Protein AF-A0A914YL58-F1 (afdb_monomer)

pLDDT: mean 78.51, std 10.52, range [37.56, 93.31]

Mean predicted aligned error: 12.2 Å

Organism: NCBI:txid310955

Secondary structure (DSSP, 8-state):
--PPPPGGGGGGGEEEEES-TTS---GGGEEEEE-SSPPTT-TTHHHHHHHHHHHHHTT---HHHHHHHHSEETTEE----SSHHHHHHHHHHHHHHHHHTT--------SSHHHHHHHT----SSEEETTEEEETTTTEE---PPPPP--SS--HHHHHHHHHHS--TT-TTHHHHHTT-

Radius of gyration: 22.28 Å; Cα contacts (8 Å, |Δi|>4): 180; chains: 1; bounding box: 53×56×47 Å

Solvent-accessible surface area (backbone atoms only — not comparable to full-atom values): 11314 Å² total; per-residue (Å²): 134,76,59,67,48,56,77,85,60,22,72,81,43,59,47,78,44,63,77,48,84,93,51,74,97,40,77,93,33,48,40,84,45,60,44,60,40,70,50,91,86,43,91,62,32,52,58,54,50,38,51,53,53,49,60,52,36,76,69,44,92,50,72,63,34,60,48,40,64,76,34,52,54,73,88,47,74,55,85,84,61,97,45,72,68,54,40,54,50,48,53,51,50,50,37,52,57,30,48,75,70,63,38,88,73,71,87,71,75,53,56,45,67,72,59,23,63,75,67,76,35,80,74,57,80,62,48,66,57,91,86,37,38,29,27,31,78,78,70,41,78,58,78,77,78,76,78,77,75,95,53,101,72,87,44,73,65,58,53,51,52,48,58,68,65,50,86,52,89,88,50,83,53,51,67,67,66,61,71,74,111

Nearest PDB structures (foldseek):
  6et7-assembly1_B  TM=3.806E-01  e=7.294E+00  Idiomarina sp. A28L

Foldseek 3Di:
DPAFDDPVCQVVAKDKDFCDPVDDPDPVRIDIDTDRHDDDPDPCNLVVVLVLLLVLLVVDPDPLSVQQNVQDDSPDGDDDDPDLVVRLVSVVVVQVSCVVVVHGDDDDEALDPVNCVVVVHDHDCWDADPNFIAGSVVRDTDWDQDDQDPDPDDDPVSLVVSVVPGDDPPCPCVVVNVVVD

InterPro domains:
  IPR043502 DNA/RNA polymerase superfamily [SSF56672] (26-152)

Sequence (181 aa):
MQLILNELDRDVFRFLILIDPEKEVTWDNVRECRYTRPLFGAGSSPLLLEQVITYALKRCPHDVASEILKNLFVDNVLLGAASIEEVLMKAKLAKSIFDEMQMNLRDFISNKKSISDAMDTVVPEKTTFLGIPWLPESDQMITVIPKFKSTTKITKRIVLSAIASIYDPPGLLAPMIVIGG

Structure (mmCIF, N/CA/C/O backbone):
data_AF-A0A914YL58-F1
#
_entry.id   AF-A0A914YL58-F1
#
loop_
_atom_site.group_PDB
_atom_site.id
_atom_site.type_symbol
_atom_site.label_atom_id
_atom_site.label_alt_id
_atom_site.label_comp_id
_atom_site.label_asym_id
_atom_site.label_entity_id
_atom_site.label_seq_id
_atom_site.pdbx_PDB_ins_code
_atom_site.Cartn_x
_atom_site.Cartn_y
_atom_site.Cartn_z
_atom_site.occupancy
_atom_site.B_iso_or_equiv
_atom_site.auth_seq_id
_atom_site.auth_comp_id
_atom_site.auth_asym_id
_atom_site.auth_atom_id
_atom_site.pdbx_PDB_model_num
ATOM 1 N N . MET A 1 1 ? 8.076 -6.459 -9.656 1.00 46.62 1 MET A N 1
ATOM 2 C CA . MET A 1 1 ? 7.043 -5.895 -10.551 1.00 46.62 1 MET A CA 1
ATOM 3 C C . MET A 1 1 ? 7.213 -6.538 -11.921 1.00 46.62 1 MET A C 1
ATOM 5 O O . MET A 1 1 ? 8.297 -6.425 -12.480 1.00 46.62 1 MET A O 1
ATOM 9 N N . GLN A 1 2 ? 6.216 -7.292 -12.398 1.00 58.41 2 GLN A N 1
ATOM 10 C CA . GLN A 1 2 ? 6.310 -8.094 -13.633 1.00 58.41 2 GLN A CA 1
ATOM 11 C C . GLN A 1 2 ? 5.626 -7.452 -14.856 1.00 58.41 2 GLN A C 1
ATOM 13 O O . GLN A 1 2 ? 5.633 -8.032 -15.934 1.00 58.41 2 GLN A O 1
ATOM 18 N N . LEU A 1 3 ? 5.102 -6.231 -14.718 1.00 60.66 3 LEU A N 1
ATOM 19 C CA . LEU A 1 3 ? 4.538 -5.459 -15.826 1.00 60.66 3 LEU A CA 1
ATOM 20 C C . LEU A 1 3 ? 5.610 -5.155 -16.875 1.00 60.66 3 LEU A C 1
ATOM 22 O O . LEU A 1 3 ? 6.660 -4.607 -16.538 1.00 60.66 3 LEU A O 1
ATOM 26 N N . ILE A 1 4 ? 5.343 -5.502 -18.132 1.00 68.62 4 ILE A N 1
ATOM 27 C CA . ILE A 1 4 ? 6.222 -5.210 -19.266 1.00 68.62 4 ILE A CA 1
ATOM 28 C C . ILE A 1 4 ? 5.662 -3.995 -20.000 1.00 68.62 4 ILE A C 1
ATOM 30 O O . ILE A 1 4 ? 4.474 -3.942 -20.308 1.00 68.62 4 ILE A O 1
ATOM 34 N N . LEU A 1 5 ? 6.522 -3.020 -20.283 1.00 65.75 5 LEU A N 1
ATOM 35 C CA . LEU A 1 5 ? 6.166 -1.880 -21.121 1.00 65.75 5 LEU A CA 1
ATOM 36 C C . LEU A 1 5 ? 6.053 -2.325 -22.580 1.00 65.75 5 LEU A C 1
ATOM 38 O O . LEU A 1 5 ? 6.935 -3.039 -23.086 1.00 65.75 5 LEU A O 1
ATOM 42 N N . ASN A 1 6 ? 4.999 -1.860 -23.253 1.00 72.62 6 ASN A N 1
ATOM 43 C CA . ASN A 1 6 ? 4.887 -1.945 -24.705 1.00 72.62 6 ASN A CA 1
ATOM 44 C C . ASN A 1 6 ? 6.133 -1.309 -25.334 1.00 72.62 6 ASN A C 1
ATOM 46 O O . ASN A 1 6 ? 6.620 -0.291 -24.849 1.00 72.62 6 ASN A O 1
ATOM 50 N N . GLU A 1 7 ? 6.669 -1.920 -26.388 1.00 73.12 7 GLU A N 1
ATOM 51 C CA . GLU A 1 7 ? 7.917 -1.493 -27.025 1.00 73.12 7 GLU A CA 1
ATOM 52 C C . GLU A 1 7 ? 7.876 -0.035 -27.484 1.00 73.12 7 GLU A C 1
ATOM 54 O O . GLU A 1 7 ? 8.877 0.665 -27.350 1.00 73.12 7 GLU A O 1
ATOM 59 N N . LEU A 1 8 ? 6.704 0.432 -27.929 1.00 73.31 8 LEU A N 1
ATOM 60 C CA . LEU A 1 8 ? 6.480 1.819 -28.343 1.00 73.31 8 LEU A CA 1
ATOM 61 C C . LEU A 1 8 ? 6.579 2.811 -27.173 1.00 73.31 8 LEU A C 1
ATOM 63 O O . LEU A 1 8 ? 7.043 3.933 -27.358 1.00 73.31 8 LEU A O 1
ATOM 67 N N . ASP A 1 9 ? 6.225 2.382 -25.960 1.00 67.25 9 ASP A N 1
ATOM 68 C CA . ASP A 1 9 ? 6.253 3.217 -24.755 1.00 67.25 9 ASP A CA 1
ATOM 69 C C . ASP A 1 9 ? 7.619 3.182 -24.047 1.00 67.25 9 ASP A C 1
ATOM 71 O O . AS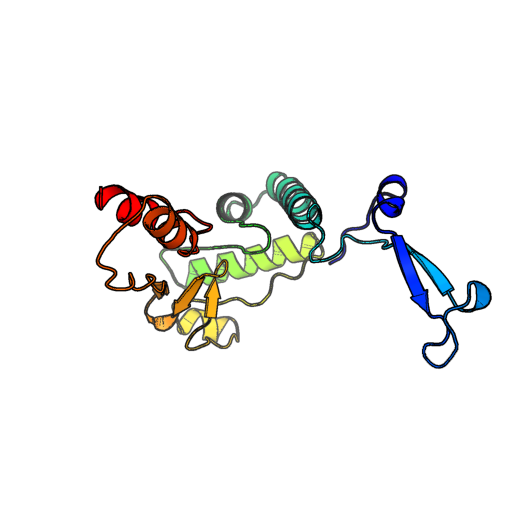P A 1 9 ? 7.892 3.999 -23.168 1.00 67.25 9 ASP A O 1
ATOM 75 N N . ARG A 1 10 ? 8.524 2.263 -24.424 1.00 74.56 10 ARG A N 1
ATOM 76 C CA . ARG A 1 10 ? 9.862 2.137 -23.805 1.00 74.56 10 ARG A CA 1
ATOM 77 C C . ARG A 1 10 ? 10.765 3.333 -24.087 1.00 74.56 10 ARG A C 1
ATOM 79 O O . ARG A 1 10 ? 11.689 3.587 -23.315 1.00 74.56 10 ARG A O 1
ATOM 86 N N . ASP A 1 11 ? 10.513 4.075 -25.164 1.00 74.81 11 ASP A N 1
ATOM 87 C CA . ASP A 1 11 ? 11.344 5.222 -25.550 1.00 74.81 11 ASP A CA 1
ATOM 88 C C . ASP A 1 11 ? 11.180 6.425 -24.601 1.00 74.81 11 ASP A C 1
ATOM 90 O O . ASP A 1 11 ? 12.078 7.264 -24.487 1.00 74.81 11 ASP A O 1
ATOM 94 N N . VAL A 1 12 ? 10.072 6.457 -23.850 1.00 68.06 12 VAL A N 1
ATOM 95 C CA . VAL A 1 12 ? 9.799 7.438 -22.786 1.00 68.06 12 VAL A CA 1
ATOM 96 C C . VAL A 1 12 ? 10.572 7.112 -21.495 1.00 68.06 12 VAL A C 1
ATOM 98 O O . VAL A 1 12 ? 10.743 7.974 -20.638 1.00 68.06 12 VAL A O 1
ATOM 101 N N . PHE A 1 13 ? 11.094 5.886 -21.368 1.00 64.81 13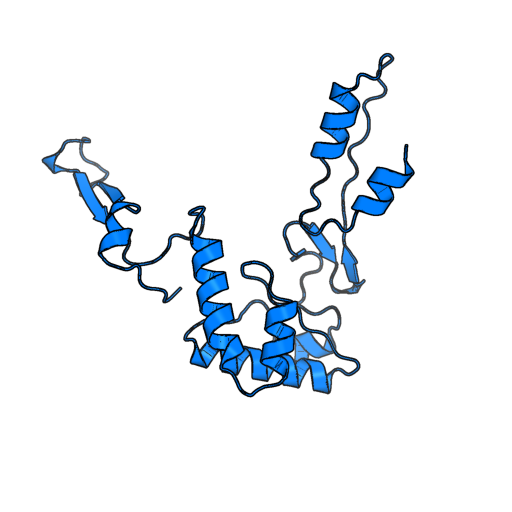 PHE A N 1
ATOM 102 C CA . PHE A 1 13 ? 11.853 5.395 -20.211 1.00 64.81 13 PHE A CA 1
ATOM 103 C C . PHE A 1 13 ? 13.330 5.135 -20.553 1.00 64.81 13 PHE A C 1
ATOM 105 O O . PHE A 1 13 ? 13.918 4.129 -20.136 1.00 64.81 13 PHE A O 1
ATOM 112 N N . ARG A 1 14 ? 13.935 6.029 -21.339 1.00 73.69 14 ARG A N 1
ATOM 113 C CA . ARG A 1 14 ? 15.372 6.001 -21.637 1.00 73.69 14 ARG A CA 1
ATOM 114 C C . ARG A 1 14 ? 16.194 6.521 -20.467 1.00 73.69 14 ARG A C 1
ATOM 116 O O . ARG A 1 14 ? 15.822 7.490 -19.812 1.00 73.69 14 ARG A O 1
ATOM 123 N N . PHE A 1 15 ? 17.341 5.901 -20.246 1.00 75.56 15 PHE A N 1
ATOM 124 C CA . PHE A 1 15 ? 18.348 6.380 -19.311 1.00 75.56 15 PHE A CA 1
ATOM 125 C C . PHE A 1 15 ? 19.745 6.074 -19.844 1.00 75.56 15 PHE A C 1
ATOM 127 O O . PHE A 1 15 ? 19.935 5.171 -20.659 1.00 75.56 15 PHE A O 1
ATOM 134 N N . LEU A 1 16 ? 20.721 6.848 -19.383 1.00 81.75 16 LEU A N 1
ATOM 135 C CA . LEU A 1 16 ? 22.127 6.643 -19.701 1.00 81.75 16 LEU A CA 1
ATOM 136 C C . LEU A 1 16 ? 22.803 5.963 -18.513 1.00 81.75 16 LEU A C 1
ATOM 138 O O . LEU A 1 16 ? 22.579 6.355 -17.367 1.00 81.75 16 LEU A O 1
ATOM 142 N N . ILE A 1 17 ? 23.622 4.954 -18.786 1.00 79.19 17 ILE A N 1
ATOM 143 C CA . ILE A 1 17 ? 24.481 4.313 -17.792 1.00 79.19 17 ILE A CA 1
ATOM 144 C C . ILE A 1 17 ? 25.937 4.410 -18.243 1.00 79.19 17 ILE A C 1
ATOM 146 O O . ILE A 1 17 ? 26.230 4.259 -19.431 1.00 79.19 17 ILE A O 1
ATOM 150 N N . LEU A 1 18 ? 26.845 4.673 -17.303 1.00 78.12 18 LEU A N 1
ATOM 151 C CA . LEU A 1 18 ? 28.277 4.574 -17.569 1.00 78.12 18 LEU A CA 1
ATOM 152 C C . LEU A 1 18 ? 28.667 3.102 -17.671 1.00 78.12 18 LEU A C 1
ATOM 154 O O . LEU A 1 18 ? 28.249 2.286 -16.850 1.00 78.12 18 LEU A O 1
ATOM 158 N N . ILE A 1 19 ? 29.452 2.768 -18.690 1.00 84.56 19 ILE A N 1
ATOM 159 C CA . ILE A 1 19 ? 29.984 1.415 -18.871 1.00 84.56 19 ILE A CA 1
ATOM 160 C C . ILE A 1 19 ? 31.053 1.149 -17.806 1.00 84.56 19 ILE A C 1
ATOM 162 O O . ILE A 1 19 ? 31.074 0.072 -17.215 1.00 84.56 19 ILE A O 1
ATOM 166 N N . ASP A 1 20 ? 31.899 2.145 -17.547 1.00 83.06 20 ASP A N 1
ATOM 167 C CA . ASP A 1 20 ? 32.929 2.133 -16.518 1.00 83.06 20 ASP A CA 1
ATOM 168 C C . ASP A 1 20 ? 32.846 3.429 -15.686 1.00 83.06 20 ASP A C 1
ATOM 170 O O . ASP A 1 20 ? 33.149 4.510 -16.204 1.00 83.06 20 ASP A O 1
ATOM 174 N N . PRO A 1 21 ? 32.404 3.358 -14.418 1.00 79.94 21 PRO A N 1
ATOM 175 C CA . PRO A 1 21 ? 32.216 4.536 -13.575 1.00 79.94 21 PRO A CA 1
ATOM 176 C C . PRO A 1 21 ? 33.530 5.213 -13.151 1.00 79.94 21 PRO A C 1
ATOM 178 O O . PRO A 1 21 ? 33.486 6.354 -12.703 1.00 79.94 21 PRO A O 1
ATOM 181 N N . GLU A 1 22 ? 34.680 4.546 -13.308 1.00 85.38 22 GLU A N 1
ATOM 182 C CA . GLU A 1 22 ? 36.007 5.090 -12.972 1.00 85.38 22 GLU A CA 1
ATOM 183 C C . GLU A 1 22 ? 36.647 5.860 -14.143 1.00 85.38 22 GLU A C 1
ATOM 185 O O . GLU A 1 22 ? 37.694 6.492 -13.992 1.00 85.38 22 GLU A O 1
ATOM 190 N N . LYS A 1 23 ? 36.038 5.804 -15.334 1.00 84.06 23 LYS A N 1
ATOM 191 C CA . LYS A 1 23 ? 36.507 6.512 -16.531 1.00 84.06 23 LYS A CA 1
ATOM 192 C C . LYS A 1 23 ? 35.743 7.808 -16.753 1.00 84.06 23 LYS A C 1
ATOM 194 O O . LYS A 1 23 ? 34.617 7.990 -16.296 1.00 84.06 23 LYS A O 1
ATOM 199 N N . GLU A 1 24 ? 36.355 8.702 -17.524 1.00 82.62 24 GLU A N 1
ATOM 200 C CA . GLU A 1 24 ? 35.724 9.955 -17.927 1.00 82.62 24 GLU A CA 1
ATOM 201 C C . GLU A 1 24 ? 34.391 9.719 -18.654 1.00 82.62 24 GLU A C 1
ATOM 203 O O . GLU A 1 24 ? 34.173 8.703 -19.326 1.00 82.62 24 GLU A O 1
ATOM 208 N N . VAL A 1 25 ? 33.483 10.686 -18.517 1.00 82.44 25 VAL A N 1
ATOM 209 C CA . VAL A 1 25 ? 32.157 10.659 -19.143 1.00 82.44 25 VAL A CA 1
ATOM 210 C C . VAL A 1 25 ? 32.294 11.030 -20.621 1.00 8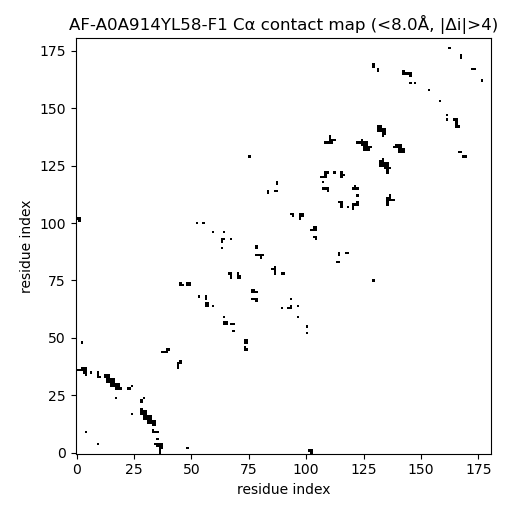2.44 25 VAL A C 1
ATOM 212 O O . VAL A 1 25 ? 32.057 12.166 -21.026 1.00 82.44 25 VAL A O 1
ATOM 215 N N . THR A 1 26 ? 32.715 10.062 -21.431 1.00 88.00 26 THR A N 1
ATOM 216 C CA . THR A 1 26 ? 32.791 10.161 -22.894 1.00 88.00 26 THR A CA 1
ATOM 217 C C . THR A 1 26 ? 31.678 9.346 -23.548 1.00 88.00 26 THR A C 1
ATOM 219 O O . THR A 1 26 ? 31.143 8.416 -22.944 1.00 88.00 26 THR A O 1
ATOM 222 N N . TRP A 1 27 ? 31.324 9.661 -24.799 1.00 83.56 27 TRP A N 1
ATOM 223 C CA . TRP A 1 27 ? 30.292 8.914 -25.535 1.00 83.56 27 TRP A CA 1
ATOM 224 C C . TRP A 1 27 ? 30.630 7.425 -25.694 1.00 83.56 27 TRP A C 1
ATOM 226 O O . TRP A 1 27 ? 29.726 6.599 -25.682 1.00 83.56 27 TRP A O 1
ATOM 236 N N . ASP A 1 28 ? 31.918 7.078 -25.745 1.00 86.31 28 ASP A N 1
ATOM 237 C CA . ASP A 1 28 ? 32.391 5.687 -25.785 1.00 86.31 28 ASP A CA 1
ATOM 238 C C . ASP A 1 28 ? 32.234 4.954 -24.440 1.00 86.31 28 ASP A C 1
ATOM 240 O O . ASP A 1 28 ? 32.232 3.724 -24.394 1.00 86.31 28 ASP A O 1
ATOM 244 N N . ASN A 1 29 ? 32.089 5.698 -23.338 1.00 86.25 29 ASN A N 1
ATOM 245 C CA . ASN A 1 29 ? 31.887 5.183 -21.984 1.00 86.25 29 ASN A CA 1
ATOM 246 C C . ASN A 1 29 ? 30.429 5.323 -21.500 1.00 86.25 29 ASN A C 1
ATOM 248 O O . ASN A 1 29 ? 30.113 5.014 -20.351 1.00 86.25 29 ASN A O 1
ATOM 252 N N . VAL A 1 30 ? 29.517 5.773 -22.363 1.00 83.69 30 VAL A N 1
ATOM 253 C CA . VAL A 1 30 ? 28.096 5.960 -22.051 1.00 83.69 30 VAL A CA 1
ATOM 254 C C . VAL A 1 30 ? 27.262 5.001 -22.894 1.00 83.69 30 VAL A C 1
ATOM 256 O O . VAL A 1 30 ? 27.418 4.910 -24.107 1.00 83.69 30 VAL A O 1
ATOM 259 N N . ARG A 1 31 ? 26.327 4.294 -22.257 1.00 85.06 31 ARG A N 1
ATOM 260 C CA . ARG A 1 31 ? 25.367 3.419 -22.933 1.00 85.06 31 ARG A CA 1
ATOM 261 C C . ARG A 1 31 ? 23.944 3.912 -22.709 1.00 85.06 31 ARG A C 1
ATOM 263 O O . ARG A 1 31 ? 23.522 4.127 -21.577 1.00 85.06 31 ARG A O 1
ATOM 270 N N . GLU A 1 32 ? 23.187 4.023 -23.795 1.00 82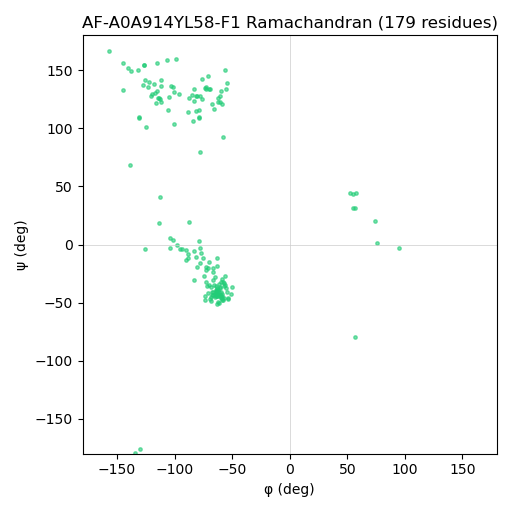.44 32 GLU A N 1
ATOM 271 C CA . GLU A 1 32 ? 21.742 4.241 -23.741 1.00 82.44 32 GLU A CA 1
ATOM 272 C C . GLU A 1 32 ? 21.025 2.925 -23.422 1.00 82.44 32 GLU A C 1
ATOM 274 O O . GLU A 1 32 ? 21.241 1.897 -24.066 1.00 82.44 32 GLU A O 1
ATOM 279 N N . CYS A 1 33 ? 20.170 2.948 -22.408 1.00 74.50 33 CYS A N 1
ATOM 280 C CA . CYS A 1 33 ? 19.345 1.826 -21.989 1.00 74.50 33 CYS A CA 1
ATOM 281 C C . CYS A 1 33 ? 17.877 2.250 -21.915 1.00 74.50 33 CYS A C 1
ATOM 283 O O . CYS A 1 33 ? 17.545 3.422 -21.744 1.00 74.50 33 CYS A O 1
ATOM 285 N N . ARG A 1 34 ? 16.981 1.273 -22.060 1.00 76.00 34 ARG A N 1
ATOM 286 C CA . ARG A 1 34 ? 15.530 1.454 -21.955 1.00 76.00 34 ARG A CA 1
ATOM 287 C C . ARG A 1 34 ? 15.002 0.526 -20.880 1.00 76.00 34 ARG A C 1
ATOM 289 O O . ARG A 1 34 ? 15.365 -0.652 -20.859 1.00 76.00 34 ARG A O 1
ATOM 296 N N . TYR A 1 35 ? 14.127 1.025 -20.016 1.00 68.12 35 TYR A N 1
ATOM 297 C CA . TYR A 1 35 ? 13.413 0.133 -19.114 1.00 68.12 35 TYR A CA 1
ATOM 298 C C . TYR A 1 35 ? 12.422 -0.723 -19.902 1.00 68.12 35 TYR A C 1
ATOM 300 O O . TYR A 1 35 ? 11.667 -0.241 -20.741 1.00 68.12 35 TYR A O 1
ATOM 308 N N . THR A 1 36 ? 12.408 -2.019 -19.611 1.00 68.81 36 THR A N 1
ATOM 309 C CA . THR A 1 36 ? 11.415 -2.956 -20.154 1.00 68.81 36 THR A CA 1
ATOM 310 C C . THR A 1 36 ? 10.188 -3.074 -19.258 1.00 68.81 36 THR A C 1
ATOM 312 O O . THR A 1 36 ? 9.228 -3.748 -19.621 1.00 68.81 36 THR A O 1
ATOM 315 N N . ARG A 1 37 ? 10.205 -2.420 -18.091 1.00 68.38 37 ARG A N 1
ATOM 316 C CA . ARG A 1 37 ? 9.168 -2.463 -17.057 1.00 68.38 37 ARG A CA 1
ATOM 317 C C . ARG A 1 37 ? 8.928 -1.060 -16.492 1.00 68.38 37 ARG A C 1
ATOM 319 O O . ARG A 1 37 ? 9.884 -0.284 -16.461 1.00 68.38 37 ARG A O 1
ATOM 326 N N . PRO A 1 38 ? 7.708 -0.724 -16.038 1.00 66.00 38 PRO A N 1
ATOM 327 C CA . PRO A 1 38 ? 7.439 0.568 -15.419 1.00 66.00 38 PRO A CA 1
ATOM 328 C C . PRO A 1 38 ? 8.378 0.814 -14.234 1.00 66.00 38 PRO A C 1
ATOM 330 O O . PRO A 1 38 ? 8.586 -0.062 -13.393 1.00 66.00 38 PRO A O 1
ATOM 333 N N . LEU A 1 39 ? 8.950 2.013 -14.171 1.00 61.78 39 LEU A N 1
ATOM 334 C CA . LEU A 1 39 ? 9.752 2.456 -13.034 1.00 61.78 39 LEU A CA 1
ATOM 335 C C . LEU A 1 39 ? 8.855 2.681 -11.815 1.00 61.78 39 LEU A C 1
ATOM 337 O O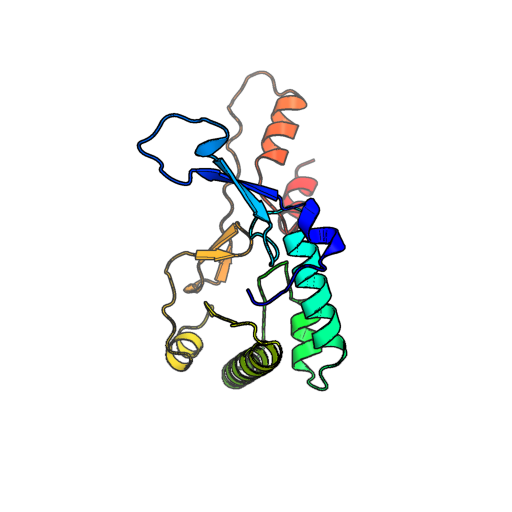 . LEU A 1 39 ? 7.840 3.372 -11.915 1.00 61.78 39 LEU A O 1
ATOM 341 N N . PHE A 1 40 ? 9.251 2.186 -10.643 1.00 55.56 40 PHE A N 1
ATOM 342 C CA . PHE A 1 40 ? 8.706 2.717 -9.392 1.00 55.56 40 PHE A CA 1
ATOM 343 C C . PHE A 1 40 ? 9.100 4.197 -9.287 1.00 55.56 40 PHE A C 1
ATOM 345 O O . PHE A 1 40 ? 10.280 4.528 -9.372 1.00 55.56 40 PHE A O 1
ATOM 352 N N . GLY A 1 41 ? 8.112 5.086 -9.160 1.00 53.94 41 GLY A N 1
ATOM 353 C CA . GLY A 1 41 ? 8.332 6.536 -9.079 1.00 53.94 41 GLY A CA 1
ATOM 354 C C . GLY A 1 41 ? 8.226 7.305 -10.402 1.00 53.94 41 GLY A C 1
ATOM 355 O O . GLY A 1 41 ? 8.286 8.531 -10.382 1.00 53.94 41 GLY A O 1
ATOM 356 N N . ALA A 1 42 ? 8.005 6.643 -11.544 1.00 60.62 42 ALA A N 1
ATOM 357 C CA . ALA A 1 42 ? 7.550 7.358 -12.739 1.00 60.62 42 ALA A CA 1
ATOM 358 C C . ALA A 1 42 ? 6.079 7.761 -12.578 1.00 60.62 42 ALA A C 1
ATOM 360 O O . ALA A 1 42 ? 5.262 6.934 -12.181 1.00 60.62 42 ALA A O 1
ATOM 361 N N . GLY A 1 43 ? 5.725 9.003 -12.924 1.00 60.66 43 GLY A N 1
ATOM 362 C CA . GLY A 1 43 ? 4.378 9.545 -12.684 1.00 60.66 43 GLY A CA 1
ATOM 363 C C . GLY A 1 43 ? 3.227 8.732 -13.299 1.00 60.66 43 GLY A C 1
ATOM 364 O O . GLY A 1 43 ? 2.130 8.729 -12.756 1.00 60.66 43 GLY A O 1
ATOM 365 N N . SER A 1 44 ? 3.473 7.996 -14.388 1.00 63.97 44 SER A N 1
ATOM 366 C CA . SER A 1 44 ? 2.486 7.129 -15.052 1.00 63.97 44 SER A CA 1
ATOM 367 C C . SER A 1 44 ? 2.458 5.682 -14.540 1.00 63.97 44 SER A C 1
ATOM 369 O O . SER A 1 44 ? 1.523 4.944 -14.842 1.00 63.97 44 SER A O 1
ATOM 371 N N . SER A 1 45 ? 3.457 5.257 -13.765 1.00 68.81 45 SER A N 1
ATOM 372 C CA . SER A 1 45 ? 3.586 3.878 -13.275 1.00 68.81 45 SER A CA 1
ATOM 373 C C . SER A 1 45 ? 2.479 3.471 -12.285 1.00 68.81 45 SER A C 1
ATOM 375 O O . SER A 1 45 ? 1.905 2.398 -12.482 1.00 68.81 45 SER A O 1
ATOM 377 N N . PRO A 1 46 ? 2.082 4.320 -11.307 1.00 70.44 46 PRO A N 1
ATOM 378 C CA . PRO A 1 46 ? 0.914 4.073 -10.457 1.00 70.44 46 PRO A CA 1
ATOM 379 C C . PRO A 1 46 ? -0.363 3.802 -11.254 1.00 70.44 46 PRO A C 1
ATOM 381 O O . PRO A 1 46 ? -1.052 2.820 -11.000 1.00 70.44 46 PRO A O 1
ATOM 384 N N . LEU A 1 47 ? -0.631 4.632 -12.267 1.00 72.56 47 LEU A N 1
ATOM 385 C CA . LEU A 1 47 ? -1.831 4.529 -13.097 1.00 72.56 47 LEU A CA 1
ATOM 386 C C . LEU A 1 47 ? -1.855 3.221 -13.895 1.00 72.56 47 LEU A C 1
ATOM 388 O O . LEU A 1 47 ? -2.880 2.551 -13.960 1.00 72.56 47 LEU A O 1
ATOM 392 N N . LEU A 1 48 ? -0.726 2.845 -14.501 1.00 73.00 48 LEU A N 1
ATOM 393 C CA . LEU A 1 48 ? -0.620 1.594 -15.254 1.00 73.00 48 LEU A CA 1
ATOM 394 C C . LEU A 1 48 ? -0.802 0.374 -14.343 1.00 73.00 48 LEU A C 1
ATOM 396 O O . LEU A 1 48 ? -1.497 -0.570 -14.716 1.00 73.00 48 LEU A O 1
ATOM 400 N N . L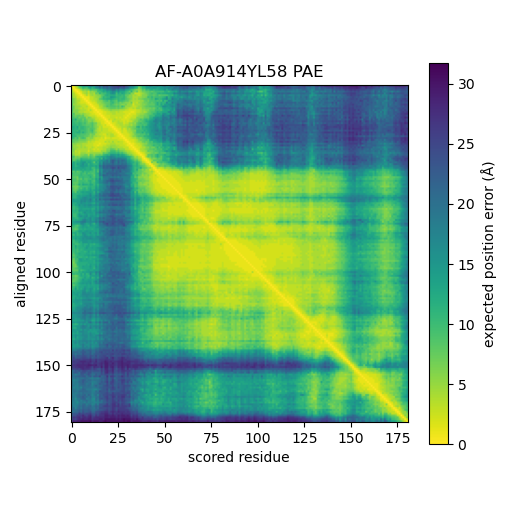EU A 1 49 ? -0.204 0.396 -13.149 1.00 77.12 49 LEU A N 1
ATOM 401 C CA . LEU A 1 49 ? -0.360 -0.672 -12.164 1.00 77.12 49 LEU A CA 1
ATOM 402 C C . LEU A 1 49 ? -1.823 -0.810 -11.728 1.00 77.12 49 LEU A C 1
ATOM 404 O O . LEU A 1 49 ? -2.380 -1.905 -11.799 1.00 77.12 49 LEU A O 1
ATOM 408 N N . GLU A 1 50 ? -2.455 0.299 -11.351 1.00 80.31 50 GLU A N 1
ATOM 409 C CA . GLU A 1 50 ? -3.858 0.346 -10.943 1.00 80.31 50 GLU A CA 1
ATOM 410 C C . GLU A 1 50 ? -4.791 -0.159 -12.053 1.00 80.31 50 GLU A C 1
ATOM 412 O O . GLU A 1 50 ? -5.696 -0.953 -11.790 1.00 80.31 50 GLU A O 1
ATOM 417 N N . GLN A 1 51 ? -4.553 0.236 -13.309 1.00 78.75 51 GLN A N 1
ATOM 418 C CA . GLN A 1 51 ? -5.338 -0.223 -14.457 1.00 78.75 51 GLN A CA 1
ATOM 419 C C . GLN A 1 51 ? -5.223 -1.732 -14.677 1.00 78.75 51 GLN A C 1
ATOM 421 O O . GLN A 1 51 ? -6.236 -2.385 -14.940 1.00 78.75 51 GLN A O 1
ATOM 426 N N . VAL A 1 52 ? -4.020 -2.298 -14.557 1.00 79.50 52 VAL A N 1
ATOM 427 C CA . VAL A 1 52 ? -3.811 -3.741 -14.738 1.00 79.50 52 VAL A CA 1
ATOM 428 C C . VAL A 1 52 ? -4.461 -4.534 -13.607 1.00 79.50 52 VAL A C 1
ATOM 430 O O . VAL A 1 52 ? -5.189 -5.487 -13.888 1.00 79.50 52 VAL A O 1
ATOM 433 N N . ILE A 1 53 ? -4.276 -4.107 -12.354 1.00 83.31 53 ILE A N 1
ATOM 434 C CA . ILE A 1 53 ? -4.933 -4.728 -11.195 1.00 83.31 53 ILE A CA 1
ATOM 435 C C . ILE A 1 53 ? -6.455 -4.647 -11.362 1.00 83.31 53 ILE A C 1
ATOM 437 O O . ILE A 1 53 ? -7.148 -5.657 -11.272 1.00 83.31 53 ILE A O 1
ATOM 441 N N . THR A 1 54 ? -6.986 -3.474 -11.710 1.00 84.00 54 THR A N 1
ATOM 442 C CA . THR A 1 54 ? -8.421 -3.270 -11.949 1.00 84.00 54 THR A CA 1
ATOM 443 C C . THR A 1 54 ? -8.959 -4.174 -13.056 1.00 84.00 54 THR A C 1
ATOM 445 O O . THR A 1 54 ? -10.034 -4.762 -12.921 1.00 84.00 54 THR A O 1
ATOM 448 N N . TYR A 1 55 ? -8.235 -4.290 -14.171 1.00 81.25 55 TYR A N 1
ATOM 449 C CA . TYR A 1 55 ? -8.628 -5.123 -15.304 1.00 81.25 55 TYR A CA 1
ATOM 450 C C . TYR A 1 55 ? -8.726 -6.605 -14.923 1.00 81.25 55 TYR A C 1
ATOM 452 O O . TYR A 1 55 ? -9.656 -7.288 -15.369 1.00 81.25 55 TYR A O 1
ATOM 460 N N . ALA A 1 56 ? -7.782 -7.087 -14.113 1.00 82.38 56 ALA A N 1
ATOM 461 C CA . ALA A 1 56 ? -7.738 -8.461 -13.638 1.00 82.38 56 ALA A CA 1
ATOM 462 C C . ALA A 1 56 ? -8.810 -8.733 -12.568 1.00 82.38 56 ALA A C 1
ATOM 464 O O . ALA A 1 56 ? -9.587 -9.675 -12.717 1.00 82.38 56 ALA A O 1
ATOM 465 N N . LEU A 1 57 ? -8.947 -7.863 -11.559 1.00 86.50 57 LEU A N 1
ATOM 466 C CA . LEU A 1 57 ? -9.949 -8.006 -10.495 1.00 86.50 57 LEU A CA 1
ATOM 467 C C . LEU A 1 57 ? -11.385 -8.005 -11.033 1.00 86.50 57 LEU A C 1
ATOM 469 O O . LEU A 1 57 ? -12.203 -8.794 -10.575 1.00 86.50 57 LEU A O 1
ATOM 473 N N . LYS A 1 58 ? -11.693 -7.200 -12.062 1.00 85.38 58 LYS A N 1
ATOM 474 C CA . LYS A 1 58 ? -13.019 -7.194 -12.719 1.00 85.38 58 LYS A CA 1
ATOM 475 C C . LYS A 1 58 ? -13.392 -8.518 -13.396 1.00 85.38 58 LYS A C 1
ATOM 477 O O . LYS A 1 58 ? -14.559 -8.722 -13.716 1.00 85.38 58 LYS A O 1
ATOM 482 N N . ARG A 1 59 ? -12.413 -9.383 -13.670 1.00 81.81 59 ARG A N 1
ATOM 483 C CA . ARG A 1 59 ? -12.603 -10.711 -14.276 1.00 81.81 59 ARG A CA 1
ATOM 484 C C . ARG A 1 59 ? -12.476 -11.842 -13.261 1.00 81.81 59 ARG A C 1
ATOM 486 O O . ARG A 1 59 ? -12.660 -12.999 -13.627 1.00 81.81 59 ARG A O 1
ATOM 493 N N . CYS A 1 60 ? -12.162 -11.518 -12.011 1.00 82.62 60 CYS A N 1
ATOM 494 C CA . CYS A 1 60 ? -12.059 -12.488 -10.940 1.00 82.62 60 CYS A CA 1
ATOM 495 C C . CYS A 1 60 ? -13.468 -12.803 -10.401 1.00 82.62 60 CYS A C 1
ATOM 497 O O . CYS A 1 60 ? -14.203 -11.876 -10.058 1.00 82.62 60 CYS A O 1
ATOM 499 N N . PRO A 1 61 ? -13.866 -14.085 -10.307 1.00 82.44 61 PRO A N 1
ATOM 500 C CA . PRO A 1 61 ? -15.200 -14.471 -9.845 1.00 82.44 61 PRO A CA 1
ATOM 501 C C . PRO A 1 61 ? -15.370 -14.394 -8.317 1.00 82.44 61 PRO A C 1
ATOM 503 O O . PRO A 1 61 ? -16.451 -14.681 -7.813 1.00 82.44 61 PRO A O 1
ATOM 506 N N . HIS A 1 62 ? -14.319 -14.053 -7.565 1.00 85.06 62 HIS A N 1
ATOM 507 C CA . HIS A 1 62 ? -14.364 -13.989 -6.106 1.00 85.06 62 HIS A CA 1
ATOM 508 C C . HIS A 1 62 ? -14.932 -12.658 -5.605 1.00 85.06 62 HIS A C 1
ATOM 510 O O . HIS A 1 62 ? -14.452 -11.593 -5.988 1.00 85.06 62 HIS A O 1
ATOM 516 N N . ASP A 1 63 ? -15.857 -12.706 -4.643 1.00 85.62 63 ASP A N 1
ATOM 517 C CA . ASP A 1 63 ? -16.426 -11.503 -4.009 1.00 85.62 63 ASP A CA 1
ATOM 518 C C . ASP A 1 63 ? -15.351 -10.603 -3.376 1.00 85.62 63 ASP A C 1
ATOM 520 O O . ASP A 1 63 ? -15.438 -9.374 -3.436 1.00 85.62 63 ASP A O 1
ATOM 524 N N . VAL A 1 64 ? -14.278 -11.212 -2.853 1.00 89.19 64 VAL A N 1
ATOM 525 C CA . VAL A 1 64 ? -13.111 -10.506 -2.298 1.00 89.19 64 VAL A CA 1
ATOM 526 C C . VAL A 1 64 ? -12.460 -9.589 -3.339 1.00 89.19 64 VAL A C 1
ATOM 528 O O . VAL A 1 64 ? -11.987 -8.516 -2.984 1.00 89.19 64 VAL A O 1
ATOM 531 N N . ALA A 1 65 ? -12.487 -9.936 -4.630 1.00 87.81 65 ALA A N 1
ATOM 532 C CA . ALA A 1 65 ? -11.933 -9.087 -5.684 1.00 87.81 65 ALA A CA 1
ATOM 533 C C . ALA A 1 65 ? -12.682 -7.753 -5.813 1.00 87.81 65 ALA A C 1
ATOM 535 O O . ALA A 1 65 ? -12.063 -6.716 -6.049 1.00 87.81 65 ALA A O 1
ATOM 536 N N . SER A 1 66 ? -14.002 -7.762 -5.605 1.00 89.00 66 SER A N 1
ATOM 537 C CA . SER A 1 66 ? -14.816 -6.541 -5.612 1.00 89.00 66 SER A CA 1
ATOM 538 C C . SER A 1 66 ? -14.535 -5.656 -4.398 1.00 89.00 66 SER A C 1
ATOM 540 O O . SER A 1 66 ? -14.578 -4.431 -4.511 1.00 89.00 66 SER A O 1
ATOM 542 N N . GLU A 1 67 ? -14.244 -6.256 -3.243 1.00 90.62 67 GLU A N 1
ATOM 543 C CA . GLU A 1 67 ? -13.818 -5.527 -2.044 1.00 90.62 67 GLU A CA 1
ATOM 544 C C . GLU A 1 67 ? -12.425 -4.917 -2.232 1.00 90.62 67 GLU A C 1
ATOM 546 O O . GLU A 1 67 ? -12.264 -3.715 -2.032 1.00 90.62 67 GLU A O 1
ATOM 551 N N . ILE A 1 68 ? -11.455 -5.707 -2.710 1.00 89.62 68 ILE A N 1
ATOM 552 C CA . ILE A 1 68 ? -10.107 -5.228 -3.047 1.00 89.62 68 ILE A CA 1
ATOM 553 C C . ILE A 1 68 ? -10.204 -4.053 -4.015 1.00 89.62 68 ILE A C 1
ATOM 555 O O . ILE A 1 68 ? -9.564 -3.037 -3.790 1.00 89.62 68 ILE A O 1
ATOM 559 N N . LEU A 1 69 ? -11.031 -4.152 -5.059 1.00 87.88 69 LEU A N 1
ATOM 560 C CA . LEU A 1 69 ? -11.172 -3.090 -6.054 1.00 87.88 69 LEU A CA 1
ATOM 561 C C . LEU A 1 69 ? -11.670 -1.767 -5.450 1.00 87.88 69 LEU A C 1
ATOM 563 O O . LEU A 1 69 ? -11.241 -0.703 -5.883 1.00 87.88 69 LEU A O 1
ATOM 567 N N . LYS A 1 70 ? -12.572 -1.819 -4.462 1.00 86.75 70 LYS A N 1
ATOM 568 C CA . LYS A 1 70 ? -13.082 -0.621 -3.771 1.00 86.75 70 LYS A CA 1
ATOM 569 C C . LYS A 1 70 ? -12.069 -0.025 -2.797 1.00 86.75 70 LYS A C 1
ATOM 571 O O . LYS A 1 70 ? -12.119 1.172 -2.536 1.00 86.75 70 LYS A O 1
ATOM 576 N N . ASN A 1 71 ? -11.186 -0.863 -2.270 1.00 87.25 71 ASN A N 1
ATOM 577 C CA . ASN A 1 71 ? -10.261 -0.531 -1.196 1.00 87.25 71 ASN A CA 1
ATOM 578 C C . ASN A 1 71 ? -8.788 -0.546 -1.647 1.00 87.25 71 ASN A C 1
ATOM 580 O O . ASN A 1 71 ? -7.883 -0.655 -0.816 1.00 87.25 71 ASN A O 1
ATOM 584 N N . LEU A 1 72 ? -8.546 -0.467 -2.957 1.00 85.31 72 LEU A N 1
ATOM 585 C CA . LEU A 1 72 ? -7.221 -0.350 -3.550 1.00 85.31 72 LEU A CA 1
ATOM 586 C C . LEU A 1 72 ? -6.846 1.131 -3.632 1.00 85.31 72 LEU A C 1
ATOM 588 O O . LEU A 1 72 ? -7.568 1.928 -4.224 1.00 85.31 72 LEU A O 1
ATOM 592 N N . PHE A 1 73 ? -5.694 1.492 -3.078 1.00 79.88 73 PHE A N 1
ATOM 593 C CA . PHE A 1 73 ? -5.116 2.823 -3.202 1.00 79.88 73 PHE A CA 1
ATOM 594 C C . PHE A 1 73 ? -3.701 2.714 -3.759 1.00 79.88 73 PHE A C 1
ATOM 596 O O . PHE A 1 73 ? -2.769 2.419 -3.011 1.00 79.88 73 PHE A O 1
ATOM 603 N N . VAL A 1 74 ? -3.550 2.978 -5.061 1.00 73.75 74 VAL A N 1
ATOM 604 C CA . VAL A 1 74 ? -2.297 2.869 -5.831 1.00 73.75 74 VAL A CA 1
ATOM 605 C C . VAL A 1 74 ? -1.675 1.467 -5.758 1.00 73.75 74 VAL A C 1
ATOM 607 O O . VAL A 1 74 ? -1.819 0.676 -6.686 1.00 73.75 74 VAL A O 1
ATOM 610 N N . ASP A 1 75 ? -0.989 1.165 -4.661 1.00 76.94 75 ASP A N 1
ATOM 611 C CA . ASP A 1 75 ? -0.290 -0.082 -4.361 1.00 76.94 75 ASP A CA 1
ATOM 612 C C . ASP A 1 75 ? -0.711 -0.719 -3.022 1.00 76.94 75 ASP A C 1
ATOM 614 O O . ASP A 1 75 ? -0.276 -1.827 -2.714 1.00 76.94 75 ASP A O 1
ATOM 618 N N . ASN A 1 76 ? -1.584 -0.067 -2.247 1.00 84.19 76 ASN A N 1
ATOM 619 C CA . ASN A 1 76 ? -2.056 -0.542 -0.947 1.00 84.19 76 ASN A CA 1
ATOM 620 C C . ASN A 1 76 ? -3.466 -1.128 -1.047 1.00 84.19 76 ASN A C 1
ATOM 622 O O . ASN A 1 76 ? -4.350 -0.532 -1.657 1.00 84.19 76 ASN A O 1
ATOM 626 N N . VAL A 1 77 ? -3.691 -2.270 -0.399 1.00 88.75 77 VAL A N 1
ATOM 627 C CA . VAL A 1 77 ? -5.001 -2.928 -0.314 1.00 88.75 77 VAL A CA 1
ATOM 628 C C . VAL A 1 77 ? -5.478 -2.890 1.132 1.00 88.75 77 VAL A C 1
ATOM 630 O O . VAL A 1 77 ? -4.773 -3.362 2.023 1.00 88.75 77 VAL A O 1
ATOM 633 N N . LEU A 1 78 ? -6.684 -2.374 1.361 1.00 89.19 78 LEU A N 1
ATOM 634 C CA . LEU A 1 78 ? -7.340 -2.412 2.666 1.00 89.19 78 LEU A CA 1
ATOM 635 C C . LEU A 1 78 ? -8.450 -3.474 2.676 1.00 89.19 78 LEU A C 1
ATOM 637 O O . LEU A 1 78 ? -9.336 -3.482 1.823 1.00 89.19 78 LEU A O 1
ATOM 641 N N . LEU A 1 79 ? -8.414 -4.377 3.654 1.00 89.81 79 LEU A N 1
ATOM 642 C CA . LEU A 1 79 ? -9.426 -5.420 3.842 1.00 89.81 79 LEU A CA 1
ATOM 643 C C . LEU A 1 79 ? -9.973 -5.359 5.262 1.00 89.81 79 LEU A C 1
ATOM 645 O O . LEU A 1 79 ? -9.219 -5.142 6.210 1.00 89.81 79 LEU A O 1
ATOM 649 N N . GLY A 1 80 ? -11.277 -5.582 5.407 1.00 88.38 80 GLY A N 1
ATOM 650 C CA . GLY A 1 80 ? -11.950 -5.562 6.702 1.00 88.38 80 GLY A CA 1
ATOM 651 C C . GLY A 1 80 ? -13.003 -6.657 6.817 1.00 88.38 80 GLY A C 1
ATOM 652 O O . GLY A 1 80 ? -13.584 -7.104 5.829 1.00 88.38 80 GLY A O 1
ATOM 653 N N . ALA A 1 81 ? -13.259 -7.113 8.040 1.00 89.56 81 ALA A N 1
ATOM 654 C CA . ALA A 1 81 ? -14.330 -8.059 8.329 1.00 89.56 81 ALA A CA 1
ATOM 655 C C . ALA A 1 81 ? -14.763 -7.984 9.799 1.00 89.56 81 ALA A C 1
ATOM 657 O O . ALA A 1 81 ? -14.070 -7.400 10.634 1.00 89.56 81 ALA A O 1
ATOM 658 N N . ALA A 1 82 ? -15.908 -8.594 10.117 1.00 89.38 82 ALA A N 1
ATOM 659 C CA . ALA A 1 82 ? -16.444 -8.624 11.478 1.00 89.38 82 ALA A CA 1
ATOM 660 C C . ALA A 1 82 ? -15.779 -9.693 12.370 1.00 89.38 82 ALA A C 1
ATOM 662 O O . ALA A 1 82 ? -15.842 -9.595 13.596 1.00 89.38 82 ALA A O 1
ATOM 663 N N . SER A 1 83 ? -15.130 -10.699 11.773 1.00 91.06 83 SER A N 1
ATOM 664 C CA . SER A 1 83 ? -14.479 -11.813 12.478 1.00 91.06 83 SER A CA 1
ATOM 665 C C . SER A 1 83 ? -13.016 -11.991 12.062 1.00 91.06 83 SER A C 1
ATOM 667 O O . SER A 1 83 ? -12.621 -11.612 10.959 1.00 91.06 83 SER A O 1
ATOM 669 N N . ILE A 1 84 ? -12.199 -12.567 12.951 1.00 90.06 84 ILE A N 1
ATOM 670 C CA . ILE A 1 84 ? -10.770 -12.823 12.692 1.00 90.06 84 ILE A CA 1
ATOM 671 C C . ILE A 1 84 ? -10.618 -13.870 11.585 1.00 90.06 84 ILE A C 1
ATOM 673 O O . ILE A 1 84 ? -9.780 -13.728 10.697 1.00 90.06 84 ILE A O 1
ATOM 677 N N . GLU A 1 85 ? -11.460 -14.898 11.620 1.00 91.88 85 GLU A N 1
ATOM 678 C CA . GLU A 1 85 ? -11.484 -16.002 10.669 1.00 91.88 85 GLU A CA 1
ATOM 679 C C . GLU A 1 85 ? -11.765 -15.496 9.253 1.00 91.88 85 GLU A C 1
ATOM 681 O O . GLU A 1 85 ? -11.080 -15.883 8.304 1.00 91.88 85 GLU A O 1
ATOM 686 N N . GLU A 1 86 ? -12.725 -14.580 9.115 1.00 92.44 86 GLU A N 1
ATOM 687 C CA . GLU A 1 86 ? -13.059 -13.964 7.835 1.00 92.44 86 GLU A CA 1
ATOM 688 C C . GLU A 1 86 ? -11.922 -13.069 7.323 1.00 92.44 86 GLU A C 1
ATOM 690 O O . GLU A 1 86 ? -11.590 -13.155 6.142 1.00 92.44 86 GLU A O 1
ATOM 695 N N . VAL A 1 87 ? -11.254 -12.277 8.180 1.00 91.75 87 VAL A N 1
ATOM 696 C CA . VAL A 1 87 ? -10.074 -11.498 7.746 1.00 91.75 87 VAL A CA 1
ATOM 697 C C . VAL A 1 87 ? -8.973 -12.424 7.230 1.00 91.75 87 VAL A C 1
ATOM 699 O O . VAL A 1 87 ? -8.425 -12.181 6.156 1.00 91.75 87 VAL A O 1
ATOM 702 N N . LEU A 1 88 ? -8.663 -13.504 7.950 1.00 91.88 88 LEU A N 1
ATOM 703 C CA . LEU A 1 88 ? -7.630 -14.456 7.536 1.00 91.88 88 LEU A CA 1
ATOM 704 C C . LEU A 1 88 ? -7.994 -15.159 6.224 1.00 91.88 88 LEU A C 1
ATOM 706 O O . LEU A 1 88 ? -7.126 -15.362 5.372 1.00 91.88 88 LEU A O 1
ATOM 710 N N . MET A 1 89 ? -9.269 -15.507 6.036 1.00 93.31 89 MET A N 1
ATOM 711 C CA . MET A 1 89 ? -9.769 -16.052 4.776 1.00 93.31 89 MET A CA 1
ATOM 712 C C . MET A 1 89 ? -9.605 -15.043 3.633 1.00 93.31 89 MET A C 1
ATOM 714 O O . MET A 1 89 ? -9.039 -15.392 2.596 1.00 93.31 89 MET A O 1
ATOM 718 N N . LYS A 1 90 ? -10.037 -13.791 3.826 1.00 93.25 90 LYS A N 1
ATOM 719 C CA . LYS A 1 90 ? -9.902 -12.720 2.828 1.00 93.25 90 LYS A CA 1
ATOM 720 C C . LYS A 1 90 ? -8.443 -12.441 2.488 1.00 93.25 90 LYS A C 1
ATOM 722 O O . LYS A 1 90 ? -8.120 -12.336 1.312 1.00 93.25 90 LYS A O 1
ATOM 727 N N . ALA A 1 91 ? -7.556 -12.382 3.478 1.00 91.62 91 ALA A N 1
ATOM 728 C CA . ALA A 1 91 ? -6.131 -12.143 3.267 1.00 91.62 91 ALA A CA 1
ATOM 729 C C . ALA A 1 91 ? -5.475 -13.270 2.449 1.00 91.62 91 ALA A C 1
ATOM 731 O O . ALA A 1 91 ? -4.714 -13.001 1.519 1.00 91.62 91 ALA A O 1
ATOM 732 N N . LYS A 1 92 ? -5.817 -14.535 2.735 1.00 91.69 92 LYS A N 1
ATOM 733 C CA . LYS A 1 92 ? -5.352 -15.694 1.952 1.00 91.69 92 LYS A CA 1
ATOM 734 C C . LYS A 1 92 ? -5.881 -15.671 0.518 1.00 91.69 92 LYS A C 1
ATOM 736 O O . LYS A 1 92 ? -5.110 -15.894 -0.411 1.00 91.69 92 LYS A O 1
ATOM 741 N N . LEU A 1 93 ? -7.169 -15.376 0.333 1.00 92.00 93 LEU A N 1
ATOM 742 C CA . LEU A 1 93 ? -7.774 -15.253 -0.996 1.00 92.00 93 LEU A CA 1
ATOM 743 C C . LEU A 1 93 ? -7.159 -14.099 -1.788 1.00 92.00 93 LEU A C 1
ATOM 745 O O . LEU A 1 93 ? -6.802 -14.284 -2.945 1.00 92.00 93 LEU A O 1
ATOM 749 N N . ALA A 1 94 ? -6.968 -12.937 -1.162 1.00 92.00 94 ALA A N 1
ATOM 750 C CA . ALA A 1 94 ? -6.303 -11.796 -1.775 1.00 92.00 94 ALA A CA 1
ATOM 751 C C . ALA A 1 94 ? -4.892 -12.172 -2.236 1.00 92.00 94 ALA A C 1
ATOM 753 O O . ALA A 1 94 ? -4.538 -11.914 -3.382 1.00 92.00 94 ALA A O 1
ATOM 754 N N . LYS A 1 95 ? -4.116 -12.859 -1.390 1.00 91.44 95 LYS A N 1
ATOM 755 C CA . LYS A 1 95 ? -2.788 -13.350 -1.766 1.00 91.44 95 LYS A CA 1
ATOM 756 C C . LYS A 1 95 ? -2.843 -14.284 -2.979 1.00 91.44 95 LYS A C 1
ATOM 758 O O . LYS A 1 95 ? -2.099 -14.063 -3.921 1.00 91.44 95 LYS A O 1
ATOM 763 N N . SER A 1 96 ? -3.775 -15.240 -3.003 1.00 90.00 96 SER A N 1
ATOM 764 C CA . SER A 1 96 ? -3.969 -16.146 -4.147 1.00 90.00 96 SER A CA 1
ATOM 765 C C . SER A 1 96 ? -4.317 -15.399 -5.439 1.00 90.00 96 SER A C 1
ATOM 767 O O . SER A 1 96 ? -3.732 -15.671 -6.481 1.00 90.00 96 SER A O 1
ATOM 769 N N . ILE A 1 97 ? -5.234 -14.429 -5.374 1.00 88.94 97 ILE A N 1
ATOM 770 C CA . ILE A 1 97 ? -5.638 -13.616 -6.532 1.00 88.94 97 ILE A CA 1
ATOM 771 C C . ILE A 1 97 ? -4.443 -12.814 -7.065 1.00 88.94 97 ILE A C 1
ATOM 773 O O . ILE A 1 97 ? -4.218 -12.748 -8.271 1.00 88.94 97 ILE A O 1
ATOM 777 N N . PHE A 1 98 ? -3.655 -12.207 -6.176 1.00 87.50 98 PHE A N 1
ATOM 778 C CA . PHE A 1 98 ? -2.453 -11.470 -6.562 1.00 87.50 98 PHE A CA 1
ATOM 779 C C . PHE A 1 98 ? -1.346 -12.388 -7.099 1.00 87.50 98 PHE A C 1
ATOM 781 O O . PHE A 1 98 ? -0.712 -12.037 -8.097 1.00 87.50 98 PHE A O 1
ATOM 788 N N . ASP A 1 99 ? -1.186 -13.589 -6.544 1.00 87.50 99 ASP A N 1
ATOM 789 C CA . ASP A 1 99 ? -0.249 -14.600 -7.041 1.00 87.50 99 ASP A CA 1
ATOM 790 C C . ASP A 1 99 ? -0.619 -15.068 -8.463 1.00 87.50 99 ASP A C 1
ATOM 792 O O . ASP A 1 99 ? 0.268 -15.192 -9.312 1.00 87.50 99 ASP A O 1
ATOM 796 N N . GLU A 1 100 ? -1.911 -15.234 -8.781 1.00 83.56 100 GLU A N 1
ATOM 797 C CA . GLU A 1 100 ? -2.391 -15.508 -10.149 1.00 83.56 100 GLU A CA 1
ATOM 798 C C . GLU A 1 100 ? -2.045 -14.375 -11.129 1.00 83.56 100 GLU A C 1
ATOM 800 O O . GLU A 1 100 ? -1.722 -14.622 -12.293 1.00 83.56 100 GLU A O 1
ATOM 805 N N . MET A 1 101 ? -2.040 -13.128 -10.649 1.00 80.12 101 MET A N 1
ATOM 806 C CA . MET A 1 101 ? -1.582 -11.954 -11.402 1.00 80.12 101 MET A CA 1
ATOM 807 C C . MET A 1 101 ? -0.049 -11.817 -11.438 1.00 80.12 101 MET A C 1
ATOM 809 O O . MET A 1 101 ? 0.468 -10.834 -11.974 1.00 80.12 101 MET A O 1
ATOM 813 N N . GLN A 1 102 ? 0.691 -12.771 -10.860 1.00 79.62 102 GLN A N 1
ATOM 814 C CA . GLN A 1 102 ? 2.148 -12.729 -10.685 1.00 79.62 102 GLN A CA 1
ATOM 815 C C . GLN A 1 102 ? 2.627 -11.482 -9.916 1.00 79.62 102 GLN A C 1
ATOM 817 O O . GLN A 1 102 ? 3.727 -10.952 -10.132 1.00 79.62 102 GLN A O 1
ATOM 822 N N . MET A 1 103 ? 1.789 -11.000 -9.000 1.00 82.94 103 MET A N 1
ATOM 823 C CA . MET A 1 103 ? 2.051 -9.880 -8.108 1.00 82.94 103 MET A CA 1
ATOM 824 C C . MET A 1 103 ? 2.148 -10.394 -6.673 1.00 82.94 103 MET A C 1
ATOM 826 O O . MET A 1 103 ? 1.237 -11.026 -6.167 1.00 82.94 103 MET A O 1
ATOM 830 N N . ASN A 1 104 ? 3.251 -10.105 -5.987 1.00 85.44 104 ASN A N 1
ATOM 831 C CA . ASN A 1 104 ? 3.410 -10.523 -4.596 1.00 85.44 104 ASN A CA 1
ATOM 832 C C . ASN A 1 104 ? 2.729 -9.510 -3.664 1.00 85.44 104 ASN A C 1
ATOM 834 O O . ASN A 1 104 ? 3.261 -8.412 -3.473 1.00 85.44 104 ASN A O 1
ATOM 838 N N . LEU A 1 105 ? 1.583 -9.883 -3.090 1.00 87.25 105 LEU A N 1
ATOM 839 C CA . LEU A 1 105 ? 0.950 -9.134 -2.006 1.00 87.25 105 LEU A CA 1
ATOM 840 C C . LEU A 1 105 ? 1.673 -9.457 -0.688 1.00 87.25 105 LEU A C 1
ATOM 842 O O . LEU A 1 105 ? 1.687 -10.603 -0.236 1.00 87.25 105 LEU A O 1
ATOM 846 N N . ARG A 1 106 ? 2.305 -8.444 -0.092 1.00 86.25 106 ARG A N 1
ATOM 847 C CA . ARG A 1 106 ? 3.199 -8.563 1.070 1.00 86.25 106 ARG A CA 1
ATOM 848 C C . ARG A 1 106 ? 2.892 -7.494 2.119 1.00 86.25 106 ARG A C 1
ATOM 850 O O . ARG A 1 106 ? 2.003 -6.678 1.912 1.00 86.25 106 ARG A O 1
ATOM 857 N N . ASP A 1 107 ? 3.650 -7.510 3.213 1.00 85.88 107 ASP A N 1
ATOM 858 C CA . ASP A 1 107 ? 3.595 -6.500 4.278 1.00 85.88 107 ASP A CA 1
ATOM 859 C C . ASP A 1 107 ? 2.193 -6.365 4.901 1.00 85.88 107 ASP A C 1
ATOM 861 O O . ASP A 1 107 ? 1.685 -5.269 5.125 1.00 85.88 107 ASP A O 1
ATOM 865 N N . PHE A 1 108 ? 1.550 -7.505 5.184 1.00 88.12 108 PHE A N 1
ATOM 866 C CA . PHE A 1 108 ? 0.260 -7.532 5.873 1.00 88.12 108 PHE A CA 1
ATOM 867 C C . PHE A 1 108 ? 0.410 -7.006 7.306 1.00 88.12 108 PHE A C 1
ATOM 869 O O . PHE A 1 108 ? 1.081 -7.619 8.140 1.00 88.12 108 PHE A O 1
ATOM 876 N N . ILE A 1 109 ? -0.263 -5.893 7.595 1.00 88.00 109 ILE A N 1
ATOM 877 C CA . ILE A 1 109 ? -0.328 -5.273 8.921 1.00 88.00 109 ILE A CA 1
ATOM 878 C C . ILE A 1 109 ? -1.788 -5.275 9.379 1.00 88.00 109 ILE A C 1
ATOM 880 O O . ILE A 1 109 ? -2.692 -4.990 8.596 1.00 88.00 109 ILE A O 1
ATOM 884 N N . SER A 1 110 ? -2.018 -5.599 10.650 1.00 87.12 110 SER A N 1
ATOM 885 C CA . SER A 1 110 ? -3.348 -5.675 11.256 1.00 87.12 110 SER A CA 1
ATOM 886 C C . SER A 1 110 ? -3.389 -4.933 12.589 1.00 87.12 110 SER A C 1
ATOM 888 O O . SER A 1 110 ? -2.390 -4.891 13.309 1.00 87.12 110 SER A O 1
ATOM 890 N N . ASN A 1 111 ? -4.564 -4.402 12.936 1.00 87.00 111 ASN A N 1
ATOM 891 C CA . ASN A 1 111 ? -4.835 -3.827 14.254 1.00 87.00 111 ASN A CA 1
ATOM 892 C C . ASN A 1 111 ? -5.045 -4.888 15.351 1.00 87.00 111 ASN A C 1
ATOM 894 O O . ASN A 1 111 ? -5.047 -4.571 16.538 1.00 87.00 111 ASN A O 1
ATOM 898 N N . LYS A 1 112 ? -5.197 -6.167 14.981 1.00 85.75 112 LYS A N 1
ATOM 899 C CA . LYS A 1 112 ? -5.308 -7.279 15.934 1.00 85.75 112 LYS A CA 1
ATOM 900 C C . LYS A 1 112 ? -4.094 -8.187 15.870 1.00 85.75 112 LYS A C 1
ATOM 902 O O . LYS A 1 112 ? -3.846 -8.831 14.851 1.00 85.75 112 LYS A O 1
ATOM 907 N N . LYS A 1 113 ? -3.428 -8.342 17.016 1.00 84.56 113 LYS A N 1
ATOM 908 C CA . LYS A 1 113 ? -2.269 -9.229 17.178 1.00 84.56 113 LYS A CA 1
ATOM 909 C C . LYS A 1 113 ? -2.555 -10.680 16.774 1.00 84.56 113 LYS A C 1
ATOM 911 O O . LYS A 1 113 ? -1.724 -11.293 16.124 1.00 84.56 113 LYS A O 1
ATOM 916 N N . SER A 1 114 ? -3.756 -11.191 17.052 1.00 86.88 114 SER A N 1
ATOM 917 C CA . SER 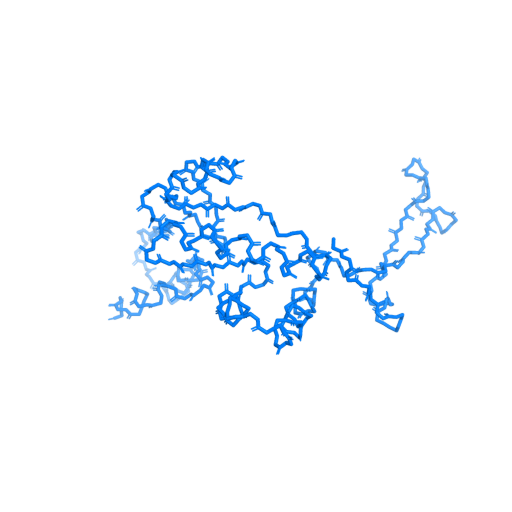A 1 114 ? -4.162 -12.552 16.669 1.00 86.88 114 SER A CA 1
ATOM 918 C C . SER A 1 114 ? -4.120 -12.815 15.159 1.00 86.88 114 SER A C 1
ATOM 920 O O . SER A 1 114 ? -3.853 -13.938 14.744 1.00 86.88 114 SER A O 1
ATOM 922 N N . ILE A 1 115 ? -4.383 -11.795 14.334 1.00 87.25 115 ILE A N 1
ATOM 923 C CA . ILE A 1 115 ? -4.303 -11.904 12.872 1.00 87.25 115 ILE A CA 1
ATOM 924 C C . ILE A 1 115 ? -2.837 -11.944 12.445 1.00 87.25 115 ILE A C 1
ATOM 926 O O . ILE A 1 115 ? -2.464 -12.782 11.630 1.00 87.25 115 ILE A O 1
ATOM 930 N N . SER A 1 116 ? -2.011 -11.076 13.022 1.00 86.75 116 SER A N 1
ATOM 931 C CA . SER A 1 116 ? -0.584 -11.001 12.711 1.00 86.75 116 SER A CA 1
ATOM 932 C C . SER A 1 116 ? 0.160 -12.270 13.122 1.00 86.75 116 SER A C 1
ATOM 934 O O . SER A 1 116 ? 0.903 -12.822 12.319 1.00 86.75 116 SER A O 1
ATOM 936 N N . ASP A 1 117 ? -0.131 -12.808 14.311 1.00 86.50 117 ASP A N 1
ATOM 937 C CA . ASP A 1 117 ? 0.413 -14.086 14.782 1.00 86.50 117 ASP A CA 1
ATOM 938 C C . ASP A 1 117 ? 0.029 -15.236 13.827 1.00 86.50 117 ASP A C 1
ATOM 940 O O . ASP A 1 117 ? 0.854 -16.081 13.490 1.00 86.50 117 ASP A O 1
ATOM 944 N N . ALA A 1 118 ? -1.215 -15.255 13.332 1.00 86.75 118 ALA A N 1
ATOM 945 C CA . ALA A 1 118 ? -1.694 -16.278 12.399 1.00 86.75 118 ALA A CA 1
ATOM 946 C C . ALA A 1 118 ? -1.131 -16.140 10.971 1.00 86.75 118 ALA A C 1
ATOM 948 O O . ALA A 1 118 ? -1.150 -17.111 10.210 1.00 86.75 118 ALA A O 1
ATOM 949 N N . MET A 1 119 ? -0.667 -14.948 10.589 1.00 84.31 119 MET A N 1
ATOM 950 C CA . MET A 1 119 ? -0.019 -14.683 9.299 1.00 84.31 119 MET A CA 1
ATOM 951 C C . MET A 1 119 ? 1.513 -14.683 9.380 1.00 84.31 119 MET A C 1
ATOM 953 O O . MET A 1 119 ? 2.152 -14.496 8.346 1.00 84.31 119 MET A O 1
ATOM 957 N N . ASP A 1 120 ? 2.078 -14.915 10.569 1.00 84.38 120 ASP A N 1
ATOM 958 C CA . ASP A 1 120 ? 3.513 -14.821 10.858 1.00 84.38 120 ASP A CA 1
ATOM 959 C C . ASP A 1 120 ? 4.093 -13.443 10.476 1.00 84.38 120 ASP A C 1
ATOM 961 O O . ASP A 1 120 ? 5.146 -13.322 9.847 1.00 84.38 120 ASP A O 1
ATOM 965 N N . THR A 1 121 ? 3.357 -12.373 10.804 1.00 82.25 121 THR A N 1
ATOM 966 C CA . THR A 1 121 ? 3.763 -10.987 10.540 1.00 82.25 121 THR A CA 1
ATOM 967 C C . THR A 1 121 ? 4.075 -10.229 11.822 1.00 82.25 121 THR A C 1
ATOM 969 O O . THR A 1 121 ? 3.408 -10.358 12.849 1.00 82.25 121 THR A O 1
ATOM 972 N N . VAL A 1 122 ? 5.107 -9.387 11.761 1.00 80.31 122 VAL A N 1
ATOM 973 C CA . VAL A 1 122 ? 5.480 -8.512 12.875 1.00 80.31 122 VAL A CA 1
ATOM 974 C C . VAL A 1 122 ? 4.618 -7.258 12.824 1.00 80.31 122 VAL A C 1
ATOM 976 O O . VAL A 1 122 ? 4.629 -6.539 11.825 1.00 80.31 122 VAL A O 1
ATOM 979 N N . VAL A 1 123 ? 3.900 -6.968 13.910 1.00 79.50 123 VAL A N 1
ATOM 980 C CA . VAL A 1 123 ? 3.187 -5.693 14.058 1.00 79.50 123 VAL A CA 1
ATOM 981 C C . VAL A 1 123 ? 4.179 -4.631 14.521 1.00 79.50 123 VAL A C 1
ATOM 983 O O . VAL A 1 123 ? 4.706 -4.746 15.630 1.00 79.50 123 VAL A O 1
ATOM 986 N N . PRO A 1 124 ? 4.457 -3.599 13.712 1.00 81.81 124 PRO A N 1
ATOM 987 C CA . PRO A 1 124 ? 5.253 -2.475 14.173 1.00 81.81 124 PRO A CA 1
ATOM 988 C C . PRO A 1 124 ? 4.452 -1.643 15.184 1.00 81.81 124 PRO A C 1
ATOM 990 O O . PRO A 1 124 ? 3.250 -1.449 15.019 1.00 81.81 124 PRO A O 1
ATOM 993 N N . GLU A 1 125 ? 5.129 -1.087 16.192 1.00 83.38 125 GLU A N 1
ATOM 994 C CA . GLU A 1 125 ? 4.525 -0.138 17.149 1.00 83.38 125 GLU A CA 1
ATOM 995 C C . GLU A 1 125 ? 3.934 1.083 16.423 1.00 83.38 125 GLU A C 1
ATOM 997 O O . GLU A 1 125 ? 2.879 1.604 16.778 1.00 83.38 125 GLU A O 1
ATOM 1002 N N . LYS A 1 126 ? 4.608 1.508 15.351 1.00 84.88 126 LYS A N 1
ATOM 1003 C CA . LYS A 1 126 ? 4.200 2.603 14.481 1.00 84.88 126 LYS A CA 1
ATOM 1004 C C . LYS A 1 126 ? 4.586 2.287 13.046 1.00 84.88 126 LYS A C 1
ATOM 1006 O O . LYS A 1 126 ? 5.729 1.931 12.771 1.00 84.88 126 LYS A O 1
ATOM 1011 N N . THR A 1 127 ? 3.651 2.482 12.129 1.00 86.50 127 THR A N 1
ATOM 1012 C CA . THR A 1 127 ? 3.881 2.374 10.686 1.00 86.50 127 THR A CA 1
ATOM 1013 C C . THR A 1 127 ? 3.336 3.603 9.966 1.00 86.50 127 THR A C 1
ATOM 1015 O O . THR A 1 127 ? 2.893 4.565 10.592 1.00 86.50 127 THR A O 1
ATOM 1018 N N . THR A 1 128 ? 3.399 3.600 8.643 1.00 82.31 128 THR A N 1
ATOM 1019 C CA . THR A 1 128 ? 2.783 4.600 7.776 1.00 82.31 128 THR A CA 1
ATOM 1020 C C . THR A 1 128 ? 1.796 3.908 6.851 1.00 82.31 128 THR A C 1
ATOM 1022 O O . THR A 1 128 ? 2.175 2.970 6.156 1.00 82.31 128 THR A O 1
ATOM 1025 N N . PHE A 1 129 ? 0.559 4.390 6.800 1.00 81.69 129 PHE A N 1
ATOM 1026 C CA . PHE A 1 129 ? -0.453 3.971 5.837 1.00 81.69 129 PHE A CA 1
ATOM 1027 C C . PHE A 1 129 ? -0.814 5.178 4.968 1.00 81.69 129 PHE A C 1
ATOM 1029 O O . PHE A 1 129 ? -1.172 6.233 5.485 1.00 81.69 129 PHE A O 1
ATOM 1036 N N . LEU A 1 130 ? -0.646 5.063 3.647 1.00 78.81 130 LEU A N 1
ATOM 1037 C CA . LEU A 1 130 ? -0.844 6.169 2.690 1.00 78.81 130 LEU A CA 1
ATOM 1038 C C . LEU A 1 130 ? -0.017 7.433 3.006 1.00 78.81 130 LEU A C 1
ATOM 1040 O O . LEU A 1 130 ? -0.448 8.556 2.761 1.00 78.81 130 LEU A O 1
ATOM 1044 N N . GLY A 1 131 ? 1.168 7.259 3.599 1.00 78.06 131 GLY A N 1
ATOM 1045 C CA . GLY A 1 131 ? 2.024 8.362 4.050 1.00 78.06 131 GLY A CA 1
ATOM 1046 C C . GLY A 1 131 ? 1.564 9.051 5.344 1.00 78.06 131 GLY A C 1
ATOM 1047 O O . GLY A 1 131 ? 2.238 9.969 5.808 1.00 78.06 131 GLY A O 1
ATOM 1048 N N . ILE A 1 132 ? 0.470 8.592 5.962 1.00 81.81 132 ILE A N 1
ATOM 1049 C CA . ILE A 1 132 ? 0.010 9.039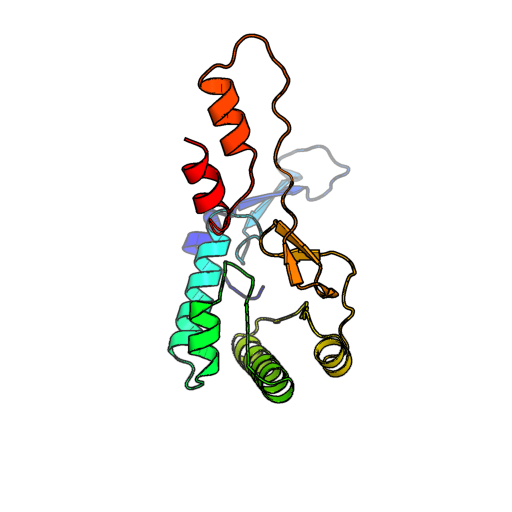 7.280 1.00 81.81 132 ILE A CA 1
ATOM 1050 C C . ILE A 1 132 ? 0.519 8.048 8.337 1.00 81.81 132 ILE A C 1
ATOM 1052 O O . ILE A 1 132 ? 0.343 6.838 8.178 1.00 81.81 132 ILE A O 1
ATOM 1056 N N . PRO A 1 133 ? 1.168 8.508 9.419 1.00 86.81 133 PRO A N 1
ATOM 1057 C CA . PRO A 1 133 ? 1.547 7.625 10.512 1.00 86.81 133 PRO A CA 1
ATOM 1058 C C . PRO A 1 133 ? 0.329 6.937 11.147 1.00 86.81 133 PRO A C 1
ATOM 1060 O O . PRO A 1 133 ? -0.643 7.596 11.501 1.00 86.81 133 PRO A O 1
ATOM 1063 N N . TRP A 1 134 ? 0.413 5.626 11.347 1.00 88.06 134 TRP A N 1
ATOM 1064 C CA . TRP A 1 134 ? -0.628 4.785 11.934 1.00 88.06 134 TRP A CA 1
ATOM 1065 C C . TRP A 1 134 ? -0.051 3.967 13.092 1.00 88.06 134 TRP A C 1
ATOM 1067 O O . TRP A 1 134 ? 1.063 3.444 12.994 1.00 88.06 134 TRP A O 1
ATOM 1077 N N . LEU A 1 135 ? -0.805 3.878 14.186 1.00 87.62 135 LEU A N 1
ATOM 1078 C CA . LEU A 1 135 ? -0.568 2.989 15.321 1.00 87.62 135 LEU A CA 1
ATOM 1079 C C . LEU A 1 135 ? -1.510 1.787 15.186 1.00 87.62 135 LEU A C 1
ATOM 1081 O O . LEU A 1 135 ? -2.700 1.937 15.473 1.00 87.62 135 LEU A O 1
ATOM 1085 N N . PRO A 1 136 ? -1.018 0.610 14.760 1.00 85.31 136 PRO A N 1
ATOM 1086 C CA . PRO A 1 136 ? -1.888 -0.535 14.516 1.00 85.31 136 PRO A CA 1
ATOM 1087 C C . PRO A 1 136 ? -2.620 -1.001 15.776 1.00 85.31 136 PRO A C 1
ATOM 1089 O O . PRO A 1 136 ? -3.817 -1.246 15.725 1.00 85.31 136 PRO A O 1
ATOM 1092 N N . GLU A 1 137 ? -1.936 -1.070 16.921 1.00 84.88 137 GLU A N 1
ATOM 1093 C CA . GLU A 1 137 ? -2.508 -1.614 18.163 1.00 84.88 137 GLU A CA 1
ATOM 1094 C C . GLU A 1 137 ? -3.707 -0.808 18.687 1.00 84.88 137 GLU A C 1
ATOM 1096 O O . GLU A 1 137 ? -4.697 -1.386 19.131 1.00 84.88 137 GLU A O 1
ATOM 1101 N N . SER A 1 138 ? -3.635 0.524 18.624 1.00 85.19 138 SER A N 1
ATOM 1102 C CA . SER A 1 138 ? -4.721 1.413 19.054 1.00 85.19 138 SER A CA 1
ATOM 1103 C C . SER A 1 138 ? -5.667 1.812 17.921 1.00 85.19 138 SER A C 1
ATOM 1105 O O . SER A 1 138 ? -6.652 2.504 18.176 1.00 85.19 138 SER A O 1
ATOM 1107 N N . ASP A 1 139 ? -5.367 1.393 16.690 1.00 85.56 139 ASP A N 1
ATOM 1108 C CA . ASP A 1 139 ? -6.048 1.783 15.457 1.00 85.56 139 ASP A CA 1
ATOM 1109 C C . ASP A 1 139 ? -6.164 3.310 15.273 1.00 85.56 139 ASP A C 1
ATOM 1111 O O . ASP A 1 139 ? -7.215 3.861 14.942 1.00 85.56 139 ASP A O 1
ATOM 1115 N N . GLN A 1 140 ? -5.067 4.028 15.541 1.00 84.94 140 GLN A N 1
ATOM 1116 C CA . GLN A 1 140 ? -5.033 5.493 15.507 1.00 84.94 140 GLN A CA 1
ATOM 1117 C C . GLN A 1 140 ? -4.135 6.024 14.393 1.00 84.94 140 GLN A C 1
ATOM 1119 O O . GLN A 1 140 ? -2.948 5.710 14.325 1.00 84.94 140 GLN A O 1
ATOM 1124 N N . MET A 1 141 ? -4.688 6.897 13.551 1.00 82.50 141 MET A N 1
ATOM 1125 C CA . MET A 1 141 ? -3.919 7.710 12.605 1.00 82.50 141 MET A CA 1
ATOM 1126 C C . MET A 1 141 ? -3.407 8.972 13.307 1.00 82.50 141 MET A C 1
ATOM 1128 O O . MET A 1 141 ? -4.178 9.699 13.934 1.00 82.50 141 MET A O 1
ATOM 1132 N N . ILE A 1 142 ? -2.110 9.252 13.197 1.00 81.44 142 ILE A N 1
ATOM 1133 C CA . ILE A 1 142 ? -1.472 10.424 13.796 1.00 81.44 142 ILE A CA 1
ATOM 1134 C C . ILE A 1 142 ? -1.168 11.440 12.703 1.00 81.44 142 ILE A C 1
ATOM 1136 O O . ILE A 1 142 ? -0.270 11.235 11.888 1.00 81.44 142 ILE A O 1
ATOM 1140 N N . THR A 1 143 ? -1.815 12.600 12.780 1.00 72.31 143 THR A N 1
ATOM 1141 C CA . THR A 1 143 ? -1.436 13.774 11.990 1.00 72.31 143 THR A CA 1
ATOM 1142 C C . THR A 1 143 ? -0.887 14.870 12.888 1.00 72.31 143 THR A C 1
ATOM 1144 O O . THR A 1 143 ? -1.440 15.182 13.942 1.00 72.31 143 THR A O 1
ATOM 1147 N N . VAL A 1 144 ? 0.211 15.488 12.455 1.00 71.88 144 VAL A N 1
ATOM 1148 C CA . VAL A 1 144 ? 0.769 16.666 13.118 1.00 71.88 144 VAL A CA 1
ATOM 1149 C C . VAL A 1 144 ? 0.120 17.910 12.528 1.00 71.88 144 VAL A C 1
ATOM 1151 O O . VAL A 1 144 ? 0.339 18.238 11.364 1.00 71.88 144 VAL A O 1
ATOM 1154 N N . ILE A 1 145 ? -0.658 18.624 13.340 1.00 70.31 145 ILE A N 1
ATOM 1155 C CA . ILE A 1 145 ? -1.182 19.935 12.953 1.00 70.31 145 ILE A CA 1
ATOM 1156 C C . ILE A 1 145 ? -0.042 20.958 13.085 1.00 70.31 145 ILE A C 1
ATOM 1158 O O . ILE A 1 145 ? 0.565 21.067 14.159 1.00 70.31 145 ILE A O 1
ATOM 1162 N N . PRO A 1 146 ? 0.280 21.715 12.023 1.00 66.75 146 PRO A N 1
ATOM 1163 C CA . PRO A 1 146 ? 1.312 22.741 12.075 1.00 66.75 146 PRO A CA 1
ATOM 1164 C C . PRO A 1 146 ? 0.942 23.798 13.119 1.00 66.75 146 PRO A C 1
ATOM 1166 O O . PRO A 1 146 ? -0.146 24.375 13.102 1.00 66.75 146 PRO A O 1
ATOM 1169 N N . LYS A 1 147 ? 1.865 24.091 14.040 1.00 67.12 147 LYS A N 1
ATOM 1170 C CA . LYS A 1 147 ? 1.679 25.200 14.979 1.00 67.12 147 LYS A CA 1
ATOM 1171 C C . LYS A 1 147 ? 1.733 26.510 14.201 1.00 67.12 147 LYS A C 1
ATOM 1173 O O . LYS A 1 147 ? 2.753 26.826 13.585 1.00 67.12 147 LYS A O 1
ATOM 1178 N N . PHE A 1 148 ? 0.664 27.299 14.263 1.00 66.25 148 PHE A N 1
ATOM 1179 C CA . PHE A 1 148 ? 0.704 28.669 13.768 1.00 66.25 148 PHE A CA 1
ATOM 1180 C C . PHE A 1 148 ? 1.761 29.436 14.563 1.00 66.25 148 PHE A C 1
ATOM 1182 O O . PHE A 1 148 ? 1.698 29.510 15.792 1.00 66.25 148 PHE A O 1
ATOM 1189 N N . LYS A 1 149 ? 2.757 30.005 13.876 1.00 66.25 149 LYS A N 1
ATOM 1190 C CA . LYS A 1 149 ? 3.657 30.963 14.521 1.00 66.25 149 LYS A CA 1
ATOM 1191 C C . LYS A 1 149 ? 2.787 32.105 15.032 1.00 66.25 149 LYS A C 1
ATOM 1193 O O . LYS A 1 149 ? 2.118 32.738 14.215 1.00 66.25 149 LYS A O 1
ATOM 1198 N N . SER A 1 150 ? 2.809 32.359 16.343 1.00 60.22 150 SER A N 1
ATOM 1199 C CA . SER A 1 150 ? 2.205 33.552 16.944 1.00 60.22 150 SER A CA 1
ATOM 1200 C C . SER A 1 150 ? 2.850 34.777 16.299 1.00 60.22 150 SER A C 1
ATOM 1202 O O . SER A 1 150 ? 3.948 35.194 16.654 1.00 60.22 150 SER A O 1
ATOM 1204 N N . THR A 1 151 ? 2.220 35.259 15.236 1.00 61.53 151 THR A N 1
ATOM 1205 C CA . THR A 1 151 ? 2.689 36.367 14.415 1.00 61.53 151 THR A CA 1
ATOM 1206 C C . THR A 1 151 ? 1.604 37.416 14.505 1.00 61.53 151 THR A C 1
ATOM 1208 O O . THR A 1 151 ? 0.433 37.122 14.281 1.00 61.53 151 THR A O 1
ATOM 1211 N N . THR A 1 152 ? 1.984 38.650 14.813 1.00 63.91 152 THR A N 1
ATOM 1212 C CA . THR A 1 152 ? 1.056 39.772 15.021 1.00 63.91 152 THR A CA 1
ATOM 1213 C C . THR A 1 152 ? 0.236 40.144 13.780 1.00 63.91 152 THR A C 1
ATOM 1215 O O . THR A 1 152 ? -0.733 40.889 13.892 1.00 63.91 152 THR A O 1
ATOM 1218 N N . LYS A 1 153 ? 0.582 39.616 12.597 1.00 74.56 153 LYS A N 1
ATOM 1219 C CA . LYS A 1 153 ? -0.197 39.745 11.360 1.00 74.56 153 LYS A CA 1
ATOM 1220 C C . LYS A 1 153 ? -0.386 38.389 10.688 1.00 74.56 153 LYS A C 1
ATOM 1222 O O . LYS A 1 153 ? 0.548 37.833 10.111 1.00 74.56 153 LYS A O 1
ATOM 1227 N N . ILE A 1 154 ? -1.619 37.895 10.715 1.00 77.25 154 ILE A N 1
ATOM 1228 C CA . ILE A 1 154 ? -2.051 36.736 9.933 1.00 77.25 154 ILE A CA 1
ATOM 1229 C C . ILE A 1 154 ? -2.343 37.215 8.506 1.00 77.25 154 ILE A C 1
ATOM 1231 O O . ILE A 1 154 ? -3.077 38.178 8.301 1.00 77.25 154 ILE A O 1
ATOM 1235 N N . THR A 1 155 ? -1.755 36.559 7.506 1.00 81.75 155 THR A N 1
ATOM 1236 C CA . THR A 1 155 ? -2.029 36.828 6.085 1.00 81.75 155 THR A CA 1
ATOM 1237 C C . THR A 1 155 ? -2.670 35.606 5.439 1.00 81.75 155 THR A C 1
ATOM 1239 O O . THR A 1 155 ? -2.433 34.481 5.884 1.00 81.75 155 THR A O 1
ATOM 1242 N N . LYS A 1 156 ? -3.415 35.800 4.338 1.00 78.81 156 LYS A N 1
ATOM 1243 C CA . LYS A 1 156 ? -3.964 34.687 3.537 1.00 78.81 156 LYS A CA 1
ATOM 1244 C C . LYS A 1 156 ? -2.887 33.653 3.177 1.00 78.81 156 LYS A C 1
ATOM 1246 O O . LYS A 1 156 ? -3.151 32.461 3.222 1.00 78.81 156 LYS A O 1
ATOM 1251 N N . ARG A 1 157 ? -1.654 34.098 2.898 1.00 77.25 157 ARG A N 1
ATOM 1252 C CA . ARG A 1 157 ? -0.509 33.221 2.607 1.00 77.25 157 ARG A CA 1
ATOM 1253 C C . ARG A 1 157 ? -0.114 32.338 3.795 1.00 77.25 157 ARG A C 1
ATOM 1255 O O . ARG A 1 157 ? 0.205 31.178 3.581 1.00 77.25 157 ARG A O 1
ATOM 1262 N N . ILE A 1 158 ? -0.133 32.863 5.022 1.00 77.06 158 ILE A N 1
ATOM 1263 C CA . ILE A 1 158 ? 0.191 32.089 6.235 1.00 77.06 158 ILE A CA 1
ATOM 1264 C C . ILE A 1 158 ? -0.880 31.023 6.483 1.00 77.06 158 ILE A C 1
ATOM 1266 O O . ILE A 1 158 ? -0.539 29.875 6.747 1.00 77.06 158 ILE A O 1
ATOM 1270 N N . VAL A 1 159 ? -2.156 31.388 6.336 1.00 77.12 159 VAL A N 1
ATOM 1271 C CA . VAL A 1 159 ? -3.281 30.453 6.495 1.00 77.12 159 VAL A CA 1
ATOM 1272 C C . VAL A 1 159 ? -3.225 29.352 5.434 1.00 77.12 159 VAL A C 1
ATOM 1274 O O . VAL A 1 159 ? -3.216 28.176 5.778 1.00 77.12 159 VAL A O 1
ATOM 1277 N N . LEU A 1 160 ? -3.088 29.715 4.154 1.00 77.69 160 LEU A N 1
ATOM 1278 C CA . LEU A 1 160 ? -2.982 28.747 3.057 1.00 77.69 160 LEU A CA 1
ATOM 1279 C C . LEU A 1 160 ? -1.739 27.860 3.178 1.00 77.69 160 LEU A C 1
ATOM 1281 O O . LEU A 1 160 ? -1.825 26.668 2.917 1.00 77.69 160 LEU A O 1
ATOM 1285 N N . SER A 1 161 ? -0.598 28.408 3.604 1.00 75.69 161 SER A N 1
ATOM 1286 C CA . SER A 1 161 ? 0.619 27.619 3.830 1.00 75.69 161 SER A CA 1
ATOM 1287 C C . SER A 1 161 ? 0.464 26.630 4.985 1.00 75.69 161 SER A C 1
ATOM 1289 O O . SER A 1 161 ? 1.039 25.549 4.914 1.00 75.69 161 SER A O 1
ATOM 1291 N N . ALA A 1 162 ? -0.276 26.983 6.038 1.00 74.50 162 ALA A N 1
ATOM 1292 C CA . ALA A 1 162 ? -0.568 26.068 7.135 1.00 74.50 162 ALA A CA 1
ATOM 1293 C C . ALA A 1 162 ? -1.514 24.951 6.674 1.00 74.50 162 ALA A C 1
ATOM 1295 O O . ALA A 1 162 ? -1.204 23.781 6.877 1.00 74.50 162 ALA A O 1
ATOM 1296 N N . ILE A 1 163 ? -2.599 25.294 5.971 1.00 74.81 163 ILE A N 1
ATOM 1297 C CA . ILE A 1 163 ? -3.531 24.311 5.396 1.00 74.81 163 ILE A CA 1
ATOM 1298 C C . ILE A 1 163 ? -2.795 23.362 4.439 1.00 74.81 163 ILE A C 1
ATOM 1300 O O . ILE A 1 163 ? -2.907 22.152 4.582 1.00 74.81 163 ILE A O 1
ATOM 1304 N N . ALA A 1 164 ? -1.975 23.890 3.525 1.00 73.06 164 ALA A N 1
ATOM 1305 C CA . ALA A 1 164 ? -1.213 23.090 2.563 1.00 73.06 164 ALA A CA 1
ATOM 1306 C C . ALA A 1 164 ? -0.123 22.212 3.205 1.00 73.06 164 ALA A C 1
ATOM 1308 O O . ALA A 1 164 ? 0.337 21.260 2.583 1.00 73.06 164 ALA A O 1
ATOM 1309 N N . SER A 1 165 ? 0.316 22.530 4.427 1.00 73.44 165 SER A N 1
ATOM 1310 C CA . SER A 1 165 ? 1.282 21.698 5.157 1.00 73.44 165 SER A CA 1
ATOM 1311 C C . SER A 1 165 ? 0.649 20.498 5.867 1.00 73.44 165 SER A C 1
ATOM 1313 O O . SER A 1 165 ? 1.375 19.615 6.320 1.00 73.44 165 SER A O 1
ATOM 1315 N N . ILE A 1 166 ? -0.684 20.440 5.954 1.00 74.81 166 ILE A N 1
ATOM 1316 C CA . ILE A 1 166 ? -1.401 19.259 6.433 1.00 74.81 166 ILE A CA 1
ATOM 1317 C C . ILE A 1 166 ? -1.438 18.249 5.284 1.00 74.81 166 ILE A C 1
ATOM 1319 O O . ILE A 1 166 ? -2.114 18.455 4.279 1.00 74.81 166 ILE A O 1
ATOM 1323 N N . TYR A 1 167 ? -0.683 17.163 5.426 1.00 69.19 167 TYR A N 1
ATOM 1324 C CA . TYR A 1 167 ? -0.698 16.061 4.470 1.00 69.19 167 TYR A CA 1
ATOM 1325 C C . TYR A 1 167 ? -1.930 15.183 4.724 1.00 69.19 167 TYR A C 1
ATOM 1327 O O . TYR A 1 167 ? -1.997 14.494 5.740 1.00 69.19 167 TYR A O 1
ATOM 1335 N N . ASP A 1 168 ? -2.905 15.235 3.815 1.00 70.00 168 ASP A N 1
ATOM 1336 C CA . ASP A 1 168 ? -4.153 14.462 3.891 1.00 70.00 168 ASP A CA 1
ATOM 1337 C C . ASP A 1 168 ? -4.557 13.892 2.515 1.00 70.00 168 ASP A C 1
ATOM 1339 O O . ASP A 1 168 ? -5.533 14.341 1.913 1.00 70.00 168 ASP A O 1
ATOM 1343 N N . PRO A 1 169 ? -3.802 12.918 1.971 1.00 66.12 169 PRO A N 1
ATOM 1344 C CA . PRO A 1 169 ? -4.124 12.299 0.683 1.00 66.12 169 PRO A CA 1
ATOM 1345 C C . PRO A 1 169 ? -5.545 11.720 0.574 1.00 66.12 169 PRO A C 1
ATOM 1347 O O . PRO A 1 169 ? -6.152 11.894 -0.482 1.00 66.12 169 PRO A O 1
ATOM 1350 N N . PRO A 1 170 ? -6.103 11.049 1.606 1.00 66.94 170 PRO A N 1
ATOM 1351 C CA . PRO A 1 170 ? -7.459 10.509 1.541 1.00 66.94 170 PRO A CA 1
ATOM 1352 C C . PRO A 1 170 ? -8.557 11.540 1.861 1.00 66.94 170 PRO A C 1
ATOM 1354 O O . PRO A 1 170 ? -9.736 11.213 1.738 1.00 66.94 170 PRO A O 1
ATOM 1357 N N . GLY A 1 171 ? -8.213 12.766 2.273 1.00 68.69 171 GLY A N 1
ATOM 1358 C CA . GLY A 1 171 ? -9.196 13.793 2.633 1.00 68.69 171 GLY A CA 1
ATOM 1359 C C . GLY A 1 171 ? -9.900 13.555 3.979 1.00 68.69 171 GLY A C 1
ATOM 1360 O O . GLY A 1 171 ? -10.979 14.102 4.209 1.00 68.69 171 GLY A O 1
ATOM 1361 N N . LEU A 1 172 ? -9.326 12.739 4.871 1.00 69.50 172 LEU A N 1
ATOM 1362 C CA . LEU A 1 172 ? -9.918 12.376 6.167 1.00 69.50 172 LEU A CA 1
ATOM 1363 C C . LEU A 1 172 ? -10.050 13.575 7.116 1.00 69.50 172 LEU A C 1
ATOM 1365 O O . LEU A 1 172 ? -10.926 13.603 7.979 1.00 69.50 172 LEU A O 1
ATOM 1369 N N . LEU A 1 173 ? -9.182 14.571 6.965 1.00 67.94 173 LEU A N 1
ATOM 1370 C CA . LEU A 1 173 ? -9.123 15.767 7.799 1.00 67.94 173 LEU A CA 1
ATOM 1371 C C . LEU A 1 173 ? -9.895 16.936 7.180 1.00 67.94 173 LEU A C 1
ATOM 1373 O O . LEU A 1 173 ? -10.034 17.974 7.833 1.00 67.94 173 LEU A O 1
ATOM 1377 N N . ALA A 1 174 ? -10.440 16.780 5.967 1.00 68.25 174 ALA A N 1
ATOM 1378 C CA . ALA A 1 174 ? -11.214 17.816 5.286 1.00 68.25 174 ALA A CA 1
ATOM 1379 C C . ALA A 1 174 ? -12.337 18.417 6.163 1.00 68.25 174 ALA A C 1
ATOM 1381 O O . ALA A 1 174 ? -12.433 19.646 6.215 1.00 68.25 174 ALA A O 1
ATOM 1382 N N . PRO A 1 175 ? -13.123 17.636 6.939 1.00 64.94 175 PRO A N 1
ATOM 1383 C CA . PRO A 1 175 ? -14.129 18.205 7.838 1.00 64.94 175 PRO A CA 1
ATOM 1384 C C . PRO A 1 175 ? -13.528 19.084 8.946 1.00 64.94 175 PRO A C 1
ATOM 1386 O O . PRO A 1 175 ? -14.091 20.123 9.276 1.00 64.94 175 PRO A O 1
ATOM 1389 N N . MET A 1 176 ? -12.363 18.724 9.496 1.00 61.22 176 MET A N 1
ATOM 1390 C CA . MET A 1 176 ? -11.705 19.519 10.544 1.00 61.22 176 MET A CA 1
ATOM 1391 C C . MET A 1 176 ? -11.092 20.813 10.003 1.00 61.22 176 MET A C 1
ATOM 1393 O O . MET A 1 176 ? -11.071 21.820 10.705 1.00 61.22 176 MET A O 1
ATOM 1397 N N . ILE A 1 177 ? -10.612 20.800 8.757 1.00 61.66 177 ILE A N 1
ATOM 1398 C CA . ILE A 1 177 ? -10.044 21.982 8.097 1.00 61.66 177 ILE A CA 1
ATOM 1399 C C . ILE A 1 177 ? -11.151 22.991 7.745 1.00 61.66 177 ILE A C 1
ATOM 1401 O O . ILE A 1 177 ? -10.929 24.196 7.844 1.00 61.66 177 ILE A O 1
ATOM 1405 N N . VAL A 1 178 ? -12.345 22.517 7.365 1.00 57.47 178 VAL A N 1
ATOM 1406 C CA . VAL A 1 178 ? -13.461 23.369 6.911 1.00 57.47 178 VAL A CA 1
ATOM 1407 C C . VAL A 1 178 ? -14.289 23.949 8.067 1.00 57.47 178 VAL A C 1
ATOM 1409 O O . VAL A 1 178 ? -14.788 25.063 7.945 1.00 57.47 178 VAL A O 1
ATOM 1412 N N . ILE A 1 179 ? -14.410 23.254 9.204 1.00 48.94 179 ILE A N 1
ATOM 1413 C CA . ILE A 1 179 ? -15.197 23.731 10.365 1.00 48.94 179 ILE A CA 1
ATOM 1414 C C . ILE A 1 179 ? -14.457 24.828 11.169 1.00 48.94 179 ILE A C 1
ATOM 1416 O O . ILE A 1 179 ? -15.038 25.468 12.039 1.00 48.94 179 ILE A O 1
ATOM 1420 N N . GLY A 1 180 ? -13.187 25.106 10.853 1.00 43.56 180 GLY A N 1
ATOM 1421 C CA . GLY A 1 180 ? -12.409 26.211 11.431 1.00 43.56 180 GLY A CA 1
ATOM 1422 C C . GLY A 1 180 ? -12.537 27.560 10.706 1.00 43.56 180 GLY A C 1
ATOM 1423 O O . GLY A 1 180 ? -11.628 28.382 10.839 1.00 43.56 180 GLY A O 1
ATOM 1424 N N . GLY A 1 181 ? -13.587 27.754 9.899 1.00 37.56 181 GLY A N 1
ATOM 1425 C CA . GLY A 1 181 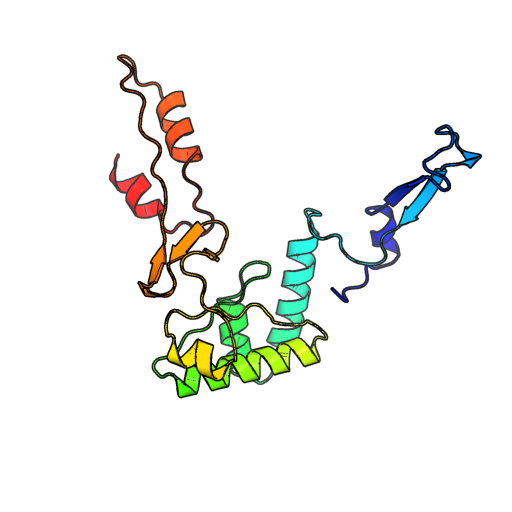? -13.886 28.989 9.157 1.00 37.56 181 GLY A CA 1
ATOM 1426 C C . GLY A 1 181 ? -14.854 29.919 9.874 1.00 37.56 181 GLY A C 1
ATOM 1427 O O . GLY A 1 181 ? -15.819 29.407 10.480 1.00 37.56 181 GLY A O 1
#